Protein AF-A0A7V4L8A9-F1 (afdb_monomer_lite)

Structure (mmCIF, N/CA/C/O backbone):
data_AF-A0A7V4L8A9-F1
#
_entry.id   AF-A0A7V4L8A9-F1
#
loop_
_atom_site.group_PDB
_atom_site.id
_atom_site.type_symbol
_atom_site.label_atom_id
_atom_site.label_alt_id
_atom_site.label_comp_id
_atom_site.label_asym_id
_atom_site.label_entity_id
_atom_site.label_seq_id
_atom_site.pdbx_PDB_ins_code
_atom_site.Cartn_x
_atom_site.Cartn_y
_atom_site.Cartn_z
_atom_site.occupancy
_atom_site.B_iso_or_equiv
_atom_site.auth_seq_id
_atom_site.auth_comp_id
_atom_site.auth_asym_id
_atom_site.auth_atom_id
_atom_site.pdbx_PDB_model_num
ATOM 1 N N . MET A 1 1 ? -12.407 -6.075 21.798 1.00 38.84 1 MET A N 1
ATOM 2 C CA . MET A 1 1 ? -12.680 -5.971 23.251 1.00 38.84 1 MET A CA 1
ATOM 3 C C . MET A 1 1 ? -11.381 -6.272 23.992 1.00 38.84 1 MET A C 1
ATOM 5 O O . MET A 1 1 ? -10.624 -7.093 23.492 1.00 38.84 1 MET A O 1
ATOM 9 N N . LYS A 1 2 ? -11.068 -5.594 25.107 1.00 33.53 2 LYS A N 1
ATOM 10 C CA . LYS A 1 2 ? -9.883 -5.922 25.923 1.00 33.53 2 LYS A CA 1
ATOM 11 C C . LYS A 1 2 ? -10.222 -7.108 26.830 1.00 33.53 2 LYS A C 1
ATOM 13 O O . LYS A 1 2 ? -10.881 -6.923 27.846 1.00 33.53 2 LYS A O 1
ATOM 18 N N . GLY A 1 3 ? -9.792 -8.299 26.428 1.00 32.81 3 GLY A N 1
ATOM 19 C CA . GLY A 1 3 ? -9.663 -9.462 27.302 1.00 32.81 3 GLY A CA 1
ATOM 20 C C . GLY A 1 3 ? -8.224 -9.566 27.803 1.00 32.81 3 GLY A C 1
ATOM 21 O O . GLY A 1 3 ? -7.287 -9.247 27.072 1.00 32.81 3 GLY A O 1
ATOM 22 N N . ALA A 1 4 ? -8.069 -9.951 29.066 1.00 43.12 4 ALA A N 1
ATOM 23 C CA . ALA A 1 4 ? -6.800 -10.198 29.740 1.00 43.12 4 ALA A CA 1
ATOM 24 C C . ALA A 1 4 ? -5.846 -11.050 28.886 1.00 43.12 4 ALA A C 1
ATOM 26 O O . ALA A 1 4 ? -6.262 -12.097 28.403 1.00 43.12 4 ALA A O 1
ATOM 27 N N . THR A 1 5 ? -4.597 -10.590 28.701 1.00 47.38 5 THR A N 1
ATOM 28 C CA . THR A 1 5 ? -3.460 -11.361 28.132 1.00 47.38 5 THR A CA 1
ATOM 29 C C . THR A 1 5 ? -3.788 -12.235 26.911 1.0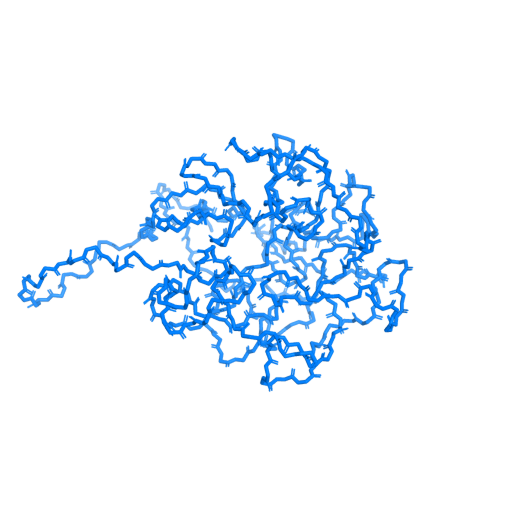0 47.38 5 THR A C 1
ATOM 31 O O . THR A 1 5 ? -3.164 -13.268 26.693 1.00 47.38 5 THR A O 1
ATOM 34 N N . GLY A 1 6 ? -4.773 -11.822 26.117 1.00 45.00 6 GLY A N 1
ATOM 35 C CA . GLY A 1 6 ? -5.388 -12.625 25.076 1.00 45.00 6 GLY A CA 1
ATOM 36 C C . GLY A 1 6 ? -5.442 -11.841 23.781 1.00 45.00 6 GLY A C 1
ATOM 37 O O . GLY A 1 6 ? -5.656 -10.626 23.763 1.00 45.00 6 GLY A O 1
ATOM 38 N N . LEU A 1 7 ? -5.209 -12.557 22.693 1.00 53.78 7 LEU A N 1
ATOM 39 C CA . LEU A 1 7 ? -5.327 -12.065 21.331 1.00 53.78 7 LEU A CA 1
ATOM 40 C C . LEU A 1 7 ? -6.720 -11.460 21.140 1.00 53.78 7 LEU A C 1
ATOM 42 O O . LEU A 1 7 ? -7.701 -11.947 21.705 1.00 53.78 7 LEU A O 1
ATOM 46 N N . GLY A 1 8 ? -6.800 -10.344 20.414 1.00 58.03 8 GLY A N 1
ATOM 47 C CA . GLY A 1 8 ? -8.071 -9.659 20.193 1.00 58.03 8 GLY A CA 1
ATOM 48 C C . GLY A 1 8 ? -9.121 -10.607 19.605 1.00 58.03 8 GLY A C 1
ATOM 49 O O . GLY A 1 8 ? -8.800 -11.504 18.837 1.00 58.03 8 GLY A O 1
ATOM 50 N N . THR A 1 9 ? -10.390 -10.410 19.953 1.00 68.19 9 THR A N 1
ATOM 51 C CA . THR A 1 9 ? -11.490 -11.174 19.353 1.00 68.19 9 THR A CA 1
ATOM 52 C C . THR A 1 9 ? -11.756 -10.682 17.932 1.00 68.19 9 THR A C 1
ATOM 54 O O . THR A 1 9 ? -11.858 -9.468 17.725 1.00 68.19 9 THR A O 1
ATOM 57 N N . CYS A 1 10 ? -11.953 -11.597 16.982 1.00 71.69 10 CYS A N 1
ATOM 58 C CA . CYS A 1 10 ? -12.486 -11.253 15.666 1.00 71.69 10 CYS A CA 1
ATOM 59 C C . CYS A 1 10 ? -13.855 -10.575 15.816 1.00 71.69 10 CYS A C 1
ATOM 61 O O . CYS A 1 10 ? -14.656 -10.928 16.684 1.00 71.69 10 CYS A O 1
ATOM 63 N N . ALA A 1 11 ? -14.118 -9.580 14.980 1.00 73.69 11 ALA A N 1
ATOM 64 C CA . ALA A 1 11 ? -15.395 -8.891 14.916 1.00 73.69 11 ALA A CA 1
ATOM 65 C C . ALA A 1 11 ? -15.706 -8.573 13.450 1.00 73.69 11 ALA A C 1
ATOM 67 O O . ALA A 1 11 ? -14.768 -8.442 12.660 1.00 73.69 11 ALA A O 1
ATOM 68 N N . PRO A 1 12 ? -16.989 -8.419 13.085 1.00 75.75 12 PRO A N 1
ATOM 69 C CA . PRO A 1 12 ? -17.347 -7.902 11.775 1.00 75.75 12 PRO A CA 1
ATOM 70 C C . PRO A 1 12 ? -16.662 -6.560 11.508 1.00 75.75 12 PRO A C 1
ATOM 72 O O . PRO A 1 12 ? -16.494 -5.749 12.428 1.00 75.75 12 PRO A O 1
ATOM 75 N N . ALA A 1 13 ? -16.311 -6.331 10.245 1.00 75.00 13 ALA A N 1
ATOM 76 C CA . ALA A 1 13 ? -15.824 -5.048 9.764 1.00 75.00 13 ALA A CA 1
ATOM 77 C C . ALA A 1 13 ? -16.757 -3.901 10.205 1.00 75.00 13 ALA A C 1
ATOM 79 O O . ALA A 1 13 ? -17.986 -4.065 10.169 1.00 75.00 13 ALA A O 1
ATOM 80 N N . PRO A 1 14 ? -16.219 -2.739 10.619 1.00 78.44 14 PRO A N 1
ATOM 81 C CA . PRO A 1 14 ? -17.038 -1.550 10.793 1.00 78.44 14 PRO A CA 1
ATOM 82 C C . PRO A 1 14 ? -17.721 -1.204 9.465 1.00 78.44 14 PRO A C 1
ATOM 84 O O . PRO A 1 14 ? -17.103 -1.270 8.408 1.00 78.44 14 PRO A O 1
ATOM 87 N N . LYS A 1 15 ? -18.999 -0.826 9.528 1.00 77.12 15 LYS A N 1
ATOM 88 C CA . LYS A 1 15 ? -19.755 -0.354 8.361 1.00 77.12 15 LYS A CA 1
ATOM 89 C C . LYS A 1 15 ? -19.730 1.167 8.307 1.00 77.12 15 LYS A C 1
ATOM 91 O O . LYS A 1 15 ? -19.884 1.811 9.347 1.00 77.12 15 LYS A O 1
ATOM 96 N N . GLY A 1 16 ? -19.646 1.724 7.107 1.00 74.12 16 GLY A N 1
ATOM 97 C CA . GLY A 1 16 ? -19.857 3.148 6.869 1.00 74.12 16 GLY A CA 1
ATOM 98 C C . GLY A 1 16 ? -19.782 3.494 5.387 1.00 74.12 16 GLY A C 1
ATOM 99 O O . GLY A 1 16 ? -19.820 2.611 4.534 1.00 74.12 16 GLY A O 1
ATOM 100 N N . ALA A 1 17 ? -19.734 4.788 5.072 1.00 72.44 17 ALA A N 1
ATOM 101 C CA . ALA A 1 17 ? -19.763 5.258 3.691 1.00 72.44 17 ALA A CA 1
ATOM 102 C C . ALA A 1 17 ? -18.406 5.033 3.003 1.00 72.44 17 ALA A C 1
ATOM 104 O O . ALA A 1 17 ? -17.516 5.888 3.054 1.00 72.44 17 ALA A O 1
ATOM 105 N N . THR A 1 18 ? -18.278 3.888 2.337 1.00 69.81 18 THR A N 1
ATOM 106 C CA . THR A 1 18 ? -17.121 3.483 1.532 1.00 69.81 18 THR A CA 1
ATOM 107 C C . THR A 1 18 ? -17.562 3.319 0.073 1.00 69.81 18 THR A C 1
ATOM 109 O O . THR A 1 18 ? -18.724 3.041 -0.215 1.00 69.81 18 THR A O 1
ATOM 112 N N . TYR A 1 19 ? -16.673 3.579 -0.890 1.00 70.00 19 TYR A N 1
ATOM 113 C CA . TYR A 1 19 ? -16.955 3.342 -2.320 1.00 70.00 19 TYR A CA 1
ATOM 114 C C . TYR A 1 19 ? -16.509 1.938 -2.782 1.00 70.00 19 TYR A C 1
ATOM 116 O O . TYR A 1 19 ? -16.250 1.733 -3.968 1.00 70.00 19 TYR A O 1
ATOM 124 N N . CYS A 1 20 ? -16.384 0.980 -1.862 1.00 75.06 20 CYS A N 1
ATOM 125 C CA . CYS A 1 20 ? -15.999 -0.412 -2.116 1.00 75.06 20 CYS A CA 1
ATOM 126 C C . CYS A 1 20 ? -17.035 -1.369 -1.510 1.00 75.06 20 CYS A C 1
ATOM 128 O O . CYS A 1 20 ? -17.809 -0.971 -0.647 1.00 75.06 20 CYS A O 1
ATOM 130 N N . SER A 1 21 ? -17.066 -2.628 -1.952 1.00 71.56 21 SER A N 1
ATOM 131 C CA . SER A 1 21 ? -17.997 -3.643 -1.432 1.00 71.56 21 SER A CA 1
ATOM 132 C C . SER A 1 21 ? -17.481 -4.311 -0.148 1.00 71.56 21 SER A C 1
ATOM 134 O O . SER A 1 21 ? -17.517 -5.532 -0.029 1.00 71.56 21 SER A O 1
ATOM 136 N N . ASP A 1 22 ? -16.956 -3.507 0.778 1.00 68.81 22 ASP A N 1
ATOM 137 C CA . ASP A 1 22 ? -16.458 -3.909 2.104 1.00 68.81 22 ASP A CA 1
ATOM 138 C C . ASP A 1 22 ? -15.294 -4.930 2.132 1.00 68.81 22 ASP A C 1
ATOM 140 O O . ASP A 1 22 ? -14.961 -5.453 3.197 1.00 68.81 22 ASP A O 1
ATOM 144 N N . GLY A 1 23 ? -14.631 -5.205 1.002 1.00 83.44 23 GLY A N 1
ATOM 145 C CA . GLY A 1 23 ? -13.427 -6.041 0.958 1.00 83.44 23 GLY A CA 1
ATOM 146 C C . GLY A 1 23 ? -12.213 -5.322 1.543 1.00 83.44 23 GLY A C 1
ATOM 147 O O . GLY A 1 23 ? -11.455 -4.680 0.815 1.00 83.44 23 GLY A O 1
ATOM 148 N N . LEU A 1 24 ? -12.045 -5.422 2.859 1.00 88.00 24 LEU A N 1
ATOM 149 C CA . LEU A 1 24 ? -10.889 -4.908 3.597 1.00 88.00 24 LEU A CA 1
ATOM 150 C C . LEU A 1 24 ? -9.636 -5.744 3.328 1.00 88.00 24 LEU A C 1
ATOM 152 O O . LEU A 1 24 ? -9.741 -6.923 2.987 1.00 88.00 24 LEU A O 1
ATOM 156 N N . ASP A 1 25 ? -8.465 -5.173 3.597 1.00 88.25 25 ASP A N 1
ATOM 157 C CA . ASP A 1 25 ? -7.178 -5.872 3.553 1.00 88.25 25 ASP A CA 1
ATOM 158 C C . ASP A 1 25 ? -7.222 -7.257 4.224 1.00 88.25 25 ASP A C 1
ATOM 160 O O . ASP A 1 25 ? -7.634 -7.403 5.378 1.00 88.25 25 ASP A O 1
ATOM 164 N N . GLY A 1 26 ? -6.788 -8.282 3.488 1.00 86.88 26 GLY A N 1
ATOM 165 C CA . GLY A 1 26 ? -6.780 -9.683 3.917 1.00 86.88 26 GLY A CA 1
ATOM 166 C C . GLY A 1 26 ? -8.099 -10.440 3.716 1.00 86.88 26 GLY A C 1
ATOM 167 O O . GLY A 1 26 ? -8.137 -11.649 3.936 1.00 86.88 26 GLY A O 1
ATOM 168 N N . THR A 1 27 ? -9.174 -9.780 3.272 1.00 89.25 27 THR A N 1
ATOM 169 C CA . THR A 1 27 ? -10.437 -10.456 2.925 1.00 89.25 27 THR A CA 1
ATOM 170 C C . THR A 1 27 ? -10.244 -11.306 1.673 1.00 89.25 27 THR A C 1
ATOM 172 O O . THR A 1 27 ? -9.719 -10.808 0.682 1.00 89.25 27 THR A O 1
ATOM 175 N N . VAL A 1 28 ? -10.683 -12.568 1.691 1.00 90.75 28 VAL A N 1
ATOM 176 C CA . VAL A 1 28 ? -10.678 -13.428 0.494 1.00 90.75 28 VAL A CA 1
ATOM 177 C C . VAL A 1 28 ? -11.517 -12.787 -0.607 1.00 90.75 28 VAL A C 1
ATOM 179 O O . VAL A 1 28 ? -12.602 -12.265 -0.346 1.00 90.75 28 VAL A O 1
ATOM 182 N N . CYS A 1 29 ? -11.013 -12.821 -1.833 1.00 88.75 29 CYS A N 1
ATOM 183 C CA . CYS A 1 29 ? -11.643 -12.171 -2.970 1.00 88.75 29 CYS A CA 1
ATOM 184 C C . CYS A 1 29 ? -11.538 -13.036 -4.223 1.00 88.75 29 CYS A C 1
ATOM 186 O O . CYS A 1 29 ? -10.584 -13.789 -4.407 1.00 88.75 29 CYS A O 1
ATOM 188 N N . GLU A 1 30 ? -12.512 -12.863 -5.110 1.00 85.62 30 GLU A N 1
ATOM 189 C CA . GLU A 1 30 ? -12.521 -13.482 -6.441 1.00 85.62 30 GLU A CA 1
ATOM 190 C C . GLU A 1 30 ? -12.255 -12.450 -7.543 1.00 85.62 30 GLU A C 1
ATOM 192 O O . GLU A 1 30 ? -11.760 -12.791 -8.618 1.00 85.62 30 GLU A O 1
ATOM 197 N N . ALA A 1 31 ? -12.552 -11.176 -7.259 1.00 80.19 31 ALA A N 1
ATOM 198 C CA . ALA A 1 31 ? -12.423 -10.076 -8.198 1.00 80.19 31 ALA A CA 1
ATOM 199 C C . ALA A 1 31 ? -11.793 -8.844 -7.544 1.00 80.19 31 ALA A C 1
ATOM 201 O O . ALA A 1 31 ? -11.941 -8.598 -6.349 1.00 80.19 31 ALA A O 1
ATOM 202 N N . CYS A 1 32 ? -11.103 -8.023 -8.324 1.00 79.50 32 CYS A N 1
ATOM 203 C CA . CYS A 1 32 ? -10.440 -6.835 -7.797 1.00 79.50 32 CYS A CA 1
ATOM 204 C C . CYS A 1 32 ? -11.403 -5.744 -7.346 1.00 79.50 32 CYS A C 1
ATOM 206 O O . CYS A 1 32 ? -11.161 -5.074 -6.340 1.00 79.50 32 CYS A O 1
ATOM 208 N N . ASN A 1 33 ? -12.520 -5.566 -8.053 1.00 77.00 33 ASN A N 1
ATOM 209 C CA . ASN A 1 33 ? -13.511 -4.557 -7.693 1.00 77.00 33 ASN A CA 1
ATOM 210 C C . ASN A 1 33 ? -14.139 -4.790 -6.310 1.00 77.00 33 ASN A C 1
ATOM 212 O O . ASN A 1 33 ? -14.710 -3.838 -5.769 1.00 77.00 33 ASN A O 1
ATOM 216 N N . SER A 1 34 ? -14.015 -6.000 -5.741 1.00 80.88 34 SER A N 1
ATOM 217 C CA . SER A 1 34 ? -14.543 -6.293 -4.414 1.00 80.88 34 SER A CA 1
ATOM 218 C C . SER A 1 34 ? -13.700 -5.705 -3.283 1.00 80.88 34 SER A C 1
ATOM 220 O O . SER A 1 34 ? -14.201 -5.512 -2.176 1.00 80.88 34 SER A O 1
ATOM 222 N N . CYS A 1 35 ? -12.432 -5.400 -3.561 1.00 88.56 35 CYS A N 1
ATOM 223 C CA . CYS A 1 35 ? -11.469 -4.909 -2.586 1.00 88.56 35 CYS A CA 1
ATOM 224 C C . CYS A 1 35 ? -11.450 -3.384 -2.525 1.00 88.56 35 CYS A C 1
ATOM 226 O O . CYS A 1 35 ? -11.507 -2.709 -3.553 1.00 88.56 35 CYS A O 1
ATOM 228 N N . CYS A 1 36 ? -11.308 -2.814 -1.331 1.00 90.12 36 CYS A N 1
ATOM 229 C CA . CYS A 1 36 ? -11.184 -1.367 -1.164 1.00 90.12 36 CYS A CA 1
ATOM 230 C C . CYS A 1 36 ? -9.905 -0.828 -1.813 1.00 90.12 36 CYS A C 1
ATOM 232 O O . CYS A 1 36 ? -9.970 0.169 -2.534 1.00 90.12 36 CYS A O 1
ATOM 234 N N . SER A 1 37 ? -8.804 -1.577 -1.707 1.00 90.06 37 SER A N 1
ATOM 235 C CA . SER A 1 37 ? -7.561 -1.362 -2.457 1.00 90.06 37 SER A CA 1
ATOM 236 C C . SER A 1 37 ? -7.679 -1.602 -3.961 1.00 90.06 37 SER A C 1
ATOM 238 O O . SER A 1 37 ? -6.770 -1.249 -4.701 1.00 90.06 37 SER A O 1
ATOM 240 N N . ARG A 1 38 ? -8.782 -2.191 -4.441 1.00 88.94 38 ARG A N 1
ATOM 241 C CA . ARG A 1 38 ? -8.969 -2.593 -5.845 1.00 88.94 38 ARG A CA 1
ATOM 242 C C . ARG A 1 38 ? -7.957 -3.616 -6.345 1.00 88.94 38 ARG A C 1
ATOM 244 O O . ARG A 1 38 ? -7.776 -3.746 -7.547 1.00 88.94 38 ARG A O 1
ATOM 251 N N . LEU A 1 39 ? -7.308 -4.341 -5.441 1.00 88.12 39 LEU A N 1
ATOM 252 C CA . LEU A 1 39 ? -6.323 -5.347 -5.793 1.00 88.12 39 LEU A CA 1
ATOM 253 C C . LEU A 1 39 ? -6.667 -6.665 -5.109 1.00 88.12 39 LEU A C 1
ATOM 255 O O . LEU A 1 39 ? -6.611 -6.774 -3.886 1.00 88.12 39 LEU A O 1
ATOM 259 N N . CYS A 1 40 ? -7.008 -7.658 -5.924 1.00 89.38 40 CYS A N 1
ATOM 260 C CA . CYS A 1 40 ? -7.265 -9.024 -5.498 1.00 89.38 40 CYS A CA 1
ATOM 261 C C . CYS A 1 40 ? -6.162 -9.930 -6.044 1.00 89.38 40 CYS A C 1
ATOM 263 O O . CYS A 1 40 ? -6.153 -10.255 -7.231 1.00 89.38 40 CYS A O 1
ATOM 265 N N . ALA A 1 41 ? -5.227 -10.336 -5.193 1.00 88.69 41 ALA A N 1
ATOM 266 C CA . ALA A 1 41 ? -4.057 -11.100 -5.621 1.00 88.69 41 ALA A CA 1
ATOM 267 C C . ALA A 1 41 ? -3.633 -12.127 -4.561 1.00 88.69 41 ALA A C 1
ATOM 269 O O . ALA A 1 41 ? -4.079 -12.027 -3.410 1.00 88.69 41 ALA A O 1
ATOM 270 N N . PRO A 1 42 ? -2.822 -13.139 -4.927 1.00 89.00 42 PRO A N 1
ATOM 271 C CA . PRO A 1 42 ? -2.445 -14.212 -4.014 1.00 89.00 42 PRO A CA 1
ATOM 272 C C . PRO A 1 42 ? -1.770 -13.722 -2.730 1.00 89.00 42 PRO A C 1
ATOM 274 O O . PRO A 1 42 ? -0.896 -12.855 -2.753 1.00 89.00 42 PRO A O 1
ATOM 277 N N . TYR A 1 43 ? -2.153 -14.319 -1.606 1.00 86.56 43 TYR A N 1
ATOM 278 C CA . TYR A 1 43 ? -1.513 -14.127 -0.315 1.00 86.56 43 TYR A CA 1
ATOM 279 C C . TYR A 1 43 ? -0.374 -15.127 -0.125 1.00 86.56 43 TYR A C 1
ATOM 281 O O . TYR A 1 43 ? -0.606 -16.340 -0.049 1.00 86.56 43 TYR A O 1
ATOM 289 N N . ALA A 1 44 ? 0.849 -14.609 0.005 1.00 81.25 44 ALA A N 1
ATOM 290 C CA . ALA A 1 44 ? 2.052 -15.399 0.248 1.00 81.25 44 ALA A CA 1
ATOM 291 C C . ALA A 1 44 ? 2.143 -16.634 -0.680 1.00 81.25 44 ALA A C 1
ATOM 293 O O . ALA A 1 44 ? 1.677 -16.611 -1.820 1.00 81.25 44 ALA A O 1
ATOM 294 N N . ALA A 1 45 ? 2.709 -17.741 -0.201 1.00 79.50 45 ALA A N 1
ATOM 295 C CA . ALA A 1 45 ? 2.784 -19.003 -0.941 1.00 79.50 45 ALA A CA 1
ATOM 296 C C . ALA A 1 45 ? 1.466 -19.815 -0.952 1.00 79.50 45 ALA A C 1
ATOM 298 O O . ALA A 1 45 ? 1.455 -20.945 -1.430 1.00 79.50 45 ALA A O 1
ATOM 299 N N . THR A 1 46 ? 0.361 -19.288 -0.404 1.00 84.00 46 THR A N 1
ATOM 300 C CA . THR A 1 46 ? -0.894 -20.059 -0.257 1.00 84.00 46 THR A CA 1
ATOM 301 C C . THR A 1 46 ? -1.698 -20.175 -1.551 1.00 84.00 46 THR A C 1
ATOM 303 O O . THR A 1 46 ? -2.550 -21.050 -1.667 1.00 84.00 46 THR A O 1
ATOM 306 N N . GLY A 1 47 ? -1.492 -19.253 -2.495 1.00 81.69 47 GLY A N 1
ATOM 307 C CA . GLY A 1 47 ? -2.289 -19.139 -3.719 1.00 81.69 47 GLY A CA 1
ATOM 308 C C . GLY A 1 47 ? -3.697 -18.567 -3.517 1.00 81.69 47 GLY A C 1
ATOM 309 O O . GLY A 1 47 ? -4.318 -18.149 -4.492 1.00 81.69 47 GLY A O 1
ATOM 310 N N . VAL A 1 48 ? -4.195 -18.481 -2.277 1.00 89.00 48 VAL A N 1
ATOM 311 C CA . VAL A 1 48 ? -5.499 -17.881 -1.967 1.00 89.00 48 VAL A CA 1
ATOM 312 C C . VAL A 1 48 ? -5.441 -16.390 -2.258 1.00 89.00 48 VAL A C 1
ATOM 314 O O . VAL A 1 48 ? -4.563 -15.689 -1.755 1.00 89.00 48 VAL A O 1
ATOM 317 N N . ARG A 1 49 ? -6.379 -15.890 -3.060 1.00 89.75 49 ARG A N 1
ATOM 318 C CA . ARG A 1 49 ? -6.454 -14.465 -3.377 1.00 89.75 49 ARG A CA 1
ATOM 319 C C . ARG A 1 49 ? -7.146 -13.713 -2.251 1.00 89.75 49 ARG A C 1
ATOM 321 O O . ARG A 1 49 ? -8.205 -14.114 -1.767 1.00 89.75 49 ARG A O 1
ATOM 328 N N . VAL A 1 50 ? -6.532 -12.611 -1.846 1.00 90.75 50 VAL A N 1
ATOM 329 C CA . VAL A 1 50 ? -7.080 -11.696 -0.848 1.00 90.75 50 VAL A CA 1
ATOM 330 C C . VAL A 1 50 ? -6.982 -10.264 -1.344 1.00 90.75 50 VAL A C 1
ATOM 332 O O . VAL A 1 50 ? -6.176 -9.946 -2.225 1.00 90.75 50 VAL A O 1
ATOM 335 N N . CYS A 1 51 ? -7.791 -9.396 -0.751 1.00 91.19 51 CYS A N 1
ATOM 336 C CA . CYS A 1 51 ? -7.651 -7.964 -0.893 1.00 91.19 51 CYS A CA 1
ATOM 337 C C . CYS A 1 51 ? -6.283 -7.555 -0.361 1.00 91.19 51 CYS A C 1
ATOM 339 O O . CYS A 1 51 ? -6.031 -7.604 0.844 1.00 91.19 51 CYS A O 1
ATOM 341 N N . GLN A 1 52 ? -5.378 -7.227 -1.277 1.00 89.62 52 GLN A N 1
ATOM 342 C CA . GLN A 1 52 ? -4.020 -6.856 -0.919 1.00 89.62 52 GLN A CA 1
ATOM 343 C C . GLN A 1 52 ? -4.031 -5.468 -0.288 1.00 89.62 52 GLN A C 1
ATOM 345 O O . GLN A 1 52 ? -4.694 -4.573 -0.824 1.00 89.62 52 GLN A O 1
ATOM 350 N N . PRO A 1 53 ? -3.281 -5.260 0.804 1.00 90.19 53 PRO A N 1
ATOM 351 C CA . PRO A 1 53 ? -3.141 -3.941 1.380 1.00 90.19 53 PRO A CA 1
ATOM 352 C C . PRO A 1 53 ? -2.433 -3.002 0.410 1.00 90.19 53 PRO A C 1
ATOM 354 O O . PRO A 1 53 ? -1.464 -3.358 -0.266 1.00 90.19 53 PRO A O 1
ATOM 357 N N . ALA A 1 54 ? -2.907 -1.766 0.368 1.00 92.38 54 ALA A N 1
ATOM 358 C CA . ALA A 1 54 ? -2.259 -0.711 -0.382 1.00 92.38 54 ALA A CA 1
ATOM 359 C C . ALA A 1 54 ? -1.009 -0.226 0.393 1.00 92.38 54 ALA A C 1
ATOM 361 O O . ALA A 1 54 ? -1.093 0.081 1.577 1.00 92.38 54 ALA A O 1
ATOM 362 N N . SER A 1 55 ? 0.157 -0.121 -0.265 1.00 92.19 55 SER A N 1
ATOM 363 C CA . SER A 1 55 ? 1.359 0.514 0.319 1.00 92.19 55 SER A CA 1
ATOM 364 C C . SER A 1 55 ? 1.081 1.911 0.898 1.00 92.19 55 SER A C 1
ATOM 366 O O . SER A 1 55 ? 0.329 2.691 0.305 1.00 92.19 55 SER A O 1
ATOM 368 N N . GLY A 1 56 ? 1.737 2.241 2.011 1.00 93.50 56 GLY A N 1
ATOM 369 C CA . GLY A 1 56 ? 1.659 3.555 2.647 1.00 93.50 56 GLY A CA 1
ATOM 370 C C . GLY A 1 56 ? 0.412 3.787 3.499 1.00 93.50 56 GLY A C 1
ATOM 371 O O . GLY A 1 56 ? 0.163 3.072 4.473 1.00 93.50 56 GLY A O 1
ATOM 372 N N . CYS A 1 57 ? -0.313 4.860 3.186 1.00 94.38 57 CYS A N 1
ATOM 373 C CA . CYS A 1 57 ? -1.548 5.249 3.854 1.00 94.38 57 CYS A CA 1
ATOM 374 C C . CYS A 1 57 ? -2.689 4.273 3.555 1.00 94.38 57 CYS A C 1
ATOM 376 O O . CYS A 1 57 ? -2.746 3.656 2.492 1.00 94.38 57 CYS A O 1
ATOM 378 N N . ARG A 1 58 ? -3.635 4.180 4.492 1.00 93.06 58 ARG A N 1
ATOM 379 C CA . ARG A 1 58 ? -4.851 3.377 4.348 1.00 93.06 58 ARG A CA 1
ATOM 380 C C . ARG A 1 58 ? -5.838 4.083 3.427 1.00 93.06 58 ARG A C 1
ATOM 382 O O . ARG A 1 58 ? -6.135 5.270 3.616 1.00 93.06 58 ARG A O 1
ATOM 389 N N . VAL A 1 59 ? -6.313 3.371 2.412 1.00 93.19 59 VAL A N 1
ATOM 390 C CA . VAL A 1 59 ? -7.207 3.934 1.398 1.00 93.19 59 VAL A CA 1
ATOM 391 C C . VAL A 1 59 ? -8.641 3.979 1.918 1.00 93.19 59 VAL A C 1
ATOM 393 O O . VAL A 1 59 ? -8.955 3.447 2.983 1.00 93.19 59 VAL A O 1
ATOM 396 N N . ASN A 1 60 ? -9.541 4.643 1.193 1.00 90.44 60 ASN A N 1
ATOM 397 C CA . ASN A 1 60 ? -10.948 4.669 1.591 1.00 90.44 60 ASN A CA 1
ATOM 398 C C . ASN A 1 60 ? -11.511 3.253 1.740 1.00 90.44 60 ASN A C 1
ATOM 400 O O . ASN A 1 60 ? -11.397 2.436 0.832 1.00 90.44 60 ASN A O 1
ATOM 404 N N . GLY A 1 61 ? -12.195 3.019 2.854 1.00 89.62 61 GLY A N 1
ATOM 405 C CA . GLY A 1 61 ? -12.755 1.731 3.231 1.00 89.62 61 GLY A CA 1
ATOM 406 C C . GLY A 1 61 ? -11.880 0.924 4.175 1.00 89.62 61 GLY A C 1
ATOM 407 O O . GLY A 1 61 ? -12.438 0.171 4.962 1.00 89.62 61 GLY A O 1
ATOM 408 N N . ASP A 1 62 ? -10.566 1.137 4.190 1.00 91.12 62 ASP A N 1
ATOM 409 C CA . ASP A 1 62 ? -9.658 0.380 5.050 1.00 91.12 62 ASP A CA 1
ATOM 410 C C . ASP A 1 62 ? -9.845 0.695 6.536 1.00 91.12 62 ASP A C 1
ATOM 412 O O . ASP A 1 62 ? -10.343 1.753 6.931 1.00 91.12 62 ASP A O 1
ATOM 416 N N . LEU A 1 63 ? -9.373 -0.225 7.379 1.00 90.06 63 LEU A N 1
ATOM 417 C CA . LEU A 1 63 ? -9.393 -0.062 8.827 1.00 90.06 63 LEU A CA 1
ATOM 418 C C . LEU A 1 63 ? -8.410 1.015 9.293 1.00 90.06 63 LEU A C 1
ATOM 420 O O . LEU A 1 63 ? -7.261 1.082 8.854 1.00 90.06 63 LEU A O 1
ATOM 424 N N . CYS A 1 64 ? -8.839 1.802 10.275 1.00 90.62 64 CYS A N 1
ATOM 425 C CA . CYS A 1 64 ? -8.033 2.864 10.870 1.00 90.62 64 CYS A CA 1
ATOM 426 C C . CYS A 1 64 ? -8.280 2.994 12.378 1.00 90.62 64 CYS A C 1
ATOM 428 O O . CYS A 1 64 ? -9.298 2.548 12.914 1.00 90.62 64 CYS A O 1
ATOM 430 N N . ARG A 1 65 ? -7.344 3.636 13.079 1.00 89.81 65 ARG A N 1
ATOM 431 C CA . ARG A 1 65 ? -7.457 4.031 14.495 1.00 89.81 65 ARG A CA 1
ATOM 432 C C . ARG A 1 65 ? -7.532 5.539 14.680 1.00 89.81 65 ARG A C 1
ATOM 434 O O . ARG A 1 65 ? -7.972 6.009 15.724 1.00 89.81 65 ARG A O 1
ATOM 441 N N . LYS A 1 66 ? -7.007 6.291 13.721 1.00 90.75 66 LYS A N 1
ATOM 442 C CA . LYS A 1 66 ? -6.913 7.749 13.756 1.00 90.75 66 LYS A CA 1
ATOM 443 C C . LYS A 1 66 ? -6.836 8.293 12.338 1.00 90.75 66 LYS A C 1
ATOM 445 O O . LYS A 1 66 ? -6.436 7.591 11.416 1.00 90.75 66 LYS A O 1
ATOM 450 N N . ASN A 1 67 ? -7.154 9.573 12.172 1.00 91.81 67 ASN A N 1
ATOM 451 C CA . ASN A 1 67 ? -7.134 10.225 10.857 1.00 91.81 67 ASN A CA 1
ATOM 452 C C . ASN A 1 67 ? -5.764 10.141 10.171 1.00 91.81 67 ASN A C 1
ATOM 454 O O . ASN A 1 67 ? -5.711 10.086 8.949 1.00 91.81 67 ASN A O 1
ATOM 458 N N . SER A 1 68 ? -4.670 10.102 10.942 1.00 90.75 68 SER A N 1
ATOM 459 C CA . SER A 1 68 ? -3.320 10.012 10.379 1.00 90.75 68 SER A CA 1
ATOM 460 C C . SER A 1 68 ? -2.990 8.654 9.749 1.00 90.75 68 SER A C 1
ATOM 462 O O . SER A 1 68 ? -1.940 8.532 9.133 1.00 90.75 68 SER A O 1
ATOM 464 N N . ASP A 1 69 ? -3.837 7.635 9.926 1.00 91.44 69 ASP A N 1
ATOM 465 C CA . ASP A 1 69 ? -3.682 6.349 9.240 1.00 91.44 69 ASP A CA 1
ATOM 466 C C . ASP A 1 69 ? -4.161 6.418 7.782 1.00 91.44 69 ASP A C 1
ATOM 468 O O . ASP A 1 69 ? -3.666 5.682 6.931 1.00 91.44 69 ASP A O 1
ATOM 472 N N . CYS A 1 70 ? -5.133 7.289 7.501 1.00 93.50 70 CYS A N 1
ATOM 473 C CA . CYS A 1 70 ? -5.822 7.349 6.222 1.00 93.50 70 CYS A CA 1
ATOM 474 C C . CYS A 1 70 ? -5.126 8.285 5.227 1.00 93.50 70 CYS A C 1
ATOM 476 O O . CYS A 1 70 ? -4.536 9.303 5.600 1.00 93.50 70 CYS A O 1
ATOM 478 N N . CYS A 1 71 ? -5.259 7.988 3.936 1.00 94.69 71 CYS A N 1
ATOM 479 C CA . CYS A 1 71 ? -4.764 8.856 2.872 1.00 94.69 71 CYS A CA 1
ATOM 480 C C . CYS A 1 71 ? -5.428 10.239 2.929 1.00 94.69 71 CYS A C 1
ATOM 482 O O . CYS A 1 71 ? -6.651 10.346 2.991 1.00 94.69 71 CYS A O 1
ATOM 484 N N . GLY A 1 72 ? -4.624 11.307 2.891 1.00 93.19 72 GLY A N 1
ATOM 485 C CA . GLY A 1 72 ? -5.091 12.687 3.083 1.00 93.19 72 GLY A CA 1
ATOM 486 C C . GLY A 1 72 ? -5.068 13.177 4.529 1.00 93.19 72 GLY A C 1
ATOM 487 O O . GLY A 1 72 ? -5.744 14.154 4.850 1.00 93.19 72 GLY A O 1
ATOM 488 N N . ALA A 1 73 ? -4.306 12.524 5.408 1.00 92.31 73 ALA A N 1
ATOM 489 C CA . ALA A 1 73 ? -3.996 13.041 6.735 1.00 92.31 73 ALA A CA 1
ATOM 490 C C . ALA A 1 73 ? -3.425 14.472 6.678 1.00 92.31 73 ALA A C 1
ATOM 492 O O . ALA A 1 73 ? -2.693 14.826 5.752 1.00 92.31 73 ALA A O 1
ATOM 493 N N . ALA A 1 74 ? -3.764 15.296 7.670 1.00 91.81 74 ALA A N 1
ATOM 494 C CA . ALA A 1 74 ? -3.232 16.654 7.797 1.00 91.81 74 ALA A CA 1
ATOM 495 C C . ALA A 1 74 ? -1.733 16.654 8.149 1.00 91.81 74 ALA A C 1
ATOM 497 O O . ALA A 1 74 ? -1.258 15.746 8.832 1.00 91.81 74 ALA A O 1
ATOM 498 N N . GLY A 1 75 ? -1.015 17.705 7.745 1.00 88.38 75 GLY A N 1
ATOM 499 C CA . GLY A 1 75 ? 0.404 17.891 8.060 1.00 88.38 75 GLY A CA 1
ATOM 500 C C . GLY A 1 75 ? 1.344 17.115 7.136 1.00 88.38 75 GLY A C 1
ATOM 501 O O . GLY A 1 75 ? 2.513 16.930 7.467 1.00 88.38 75 GLY A O 1
ATOM 502 N N . THR A 1 76 ? 0.840 16.649 5.993 1.00 89.50 76 THR A N 1
ATOM 503 C CA . THR A 1 76 ? 1.634 15.943 4.979 1.00 89.50 76 THR A CA 1
ATOM 504 C C . THR A 1 76 ? 2.157 16.896 3.908 1.00 89.50 76 THR A C 1
ATOM 506 O O . THR A 1 76 ? 3.158 16.584 3.262 1.00 89.50 76 THR A O 1
ATOM 509 N N . GLY A 1 77 ? 1.505 18.047 3.702 1.00 91.25 77 GLY A N 1
ATOM 510 C CA . GLY A 1 77 ? 1.790 18.948 2.583 1.00 91.25 77 GLY A CA 1
ATOM 511 C C . GLY A 1 77 ? 1.497 18.321 1.215 1.00 91.25 77 GLY A C 1
ATOM 512 O O . GLY A 1 77 ? 2.021 18.780 0.199 1.00 91.25 77 GLY A O 1
ATOM 513 N N . LEU A 1 78 ? 0.720 17.233 1.181 1.00 93.44 78 LEU A N 1
ATOM 514 C CA . LEU A 1 78 ? 0.335 16.530 -0.039 1.00 93.44 78 LEU A CA 1
ATOM 515 C C . LEU A 1 78 ? -1.046 16.996 -0.524 1.00 93.44 78 LEU A C 1
ATOM 517 O O . LEU A 1 78 ? -1.873 17.437 0.284 1.00 93.44 78 LEU A O 1
ATOM 521 N N . PRO A 1 79 ? -1.338 16.880 -1.833 1.00 93.06 79 PRO A N 1
ATOM 522 C CA . PRO A 1 79 ? -2.637 17.251 -2.381 1.00 93.06 79 PRO A CA 1
ATOM 523 C C . PRO A 1 79 ? -3.806 16.618 -1.618 1.00 93.06 79 PRO A C 1
ATOM 525 O O . PRO A 1 79 ? -3.905 15.397 -1.486 1.00 93.06 79 PRO A O 1
ATOM 528 N N . GLY A 1 80 ? -4.724 17.459 -1.139 1.00 91.62 80 GLY A N 1
ATOM 529 C CA . GLY A 1 80 ? -5.920 17.008 -0.430 1.00 91.62 80 GLY A CA 1
ATOM 530 C C . GLY A 1 80 ? -5.739 16.698 1.054 1.00 91.62 80 GLY A C 1
ATOM 531 O O . GLY A 1 80 ? -6.665 16.135 1.640 1.00 91.62 80 GLY A O 1
ATOM 532 N N . GLU A 1 81 ? -4.615 17.060 1.676 1.00 92.38 81 GLU A N 1
ATOM 533 C CA . GLU A 1 81 ? -4.430 16.884 3.120 1.00 92.38 81 GLU A CA 1
ATOM 534 C C . GLU A 1 81 ? -5.562 17.502 3.965 1.00 92.38 81 GLU A C 1
ATOM 536 O O . GLU A 1 81 ? -6.218 18.469 3.574 1.00 92.38 81 GLU A O 1
ATOM 541 N N . GLY A 1 82 ? -5.820 16.913 5.132 1.00 91.06 82 GLY A N 1
ATOM 542 C CA . GLY A 1 82 ? -6.865 17.342 6.063 1.00 91.06 82 GLY A CA 1
ATOM 543 C C . GLY A 1 82 ? -8.300 16.981 5.658 1.00 91.06 82 GLY A C 1
ATOM 544 O O . GLY A 1 82 ? -9.221 17.247 6.424 1.00 91.06 82 GLY A O 1
ATOM 545 N N . ASN A 1 83 ? -8.517 16.347 4.499 1.00 86.38 83 ASN A N 1
ATOM 546 C CA . ASN A 1 83 ? -9.861 16.008 4.005 1.00 86.38 83 ASN A CA 1
ATOM 547 C C . ASN A 1 83 ? -10.360 14.609 4.403 1.00 86.38 83 ASN A C 1
ATOM 549 O O . ASN A 1 83 ? -11.458 14.212 3.996 1.00 86.38 83 ASN A O 1
ATOM 553 N N . VAL A 1 84 ? -9.576 13.864 5.183 1.00 90.62 84 VAL A N 1
ATOM 554 C CA . VAL A 1 84 ? -9.898 12.494 5.595 1.00 90.62 84 VAL A CA 1
ATOM 555 C C . VAL A 1 84 ? -10.339 12.412 7.053 1.00 90.62 84 VAL A C 1
ATOM 557 O O . VAL A 1 84 ? -9.958 13.228 7.891 1.00 90.62 84 VAL A O 1
ATOM 560 N N . GLU A 1 85 ? -11.147 11.404 7.362 1.00 92.56 85 GLU A N 1
ATOM 561 C CA . GLU A 1 85 ? -11.517 11.063 8.732 1.00 92.56 85 GLU A CA 1
ATOM 562 C C . GLU A 1 85 ? -11.501 9.547 8.898 1.00 92.56 85 GLU A C 1
ATOM 564 O O . GLU A 1 85 ? -11.968 8.806 8.031 1.00 92.56 85 GLU A O 1
ATOM 569 N N . CYS A 1 86 ? -10.974 9.104 10.030 1.00 92.94 86 CYS A N 1
ATOM 570 C CA . CYS A 1 86 ? -11.173 7.758 10.516 1.00 92.94 86 CYS A CA 1
ATOM 571 C C . CYS A 1 86 ? -12.499 7.722 11.277 1.00 92.94 86 CYS A C 1
ATOM 573 O O . CYS A 1 86 ? -12.592 8.213 12.403 1.00 92.94 86 CYS A O 1
ATOM 575 N N . GLU A 1 87 ? -13.539 7.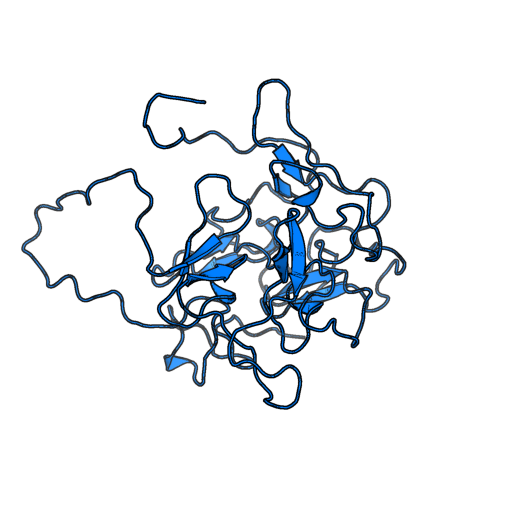182 10.650 1.00 93.00 87 GLU A N 1
ATOM 576 C CA . GLU A 1 87 ? -14.876 7.135 11.231 1.00 93.00 87 GLU A CA 1
ATOM 577 C C . GLU A 1 87 ? -14.972 5.962 12.213 1.00 93.00 87 GLU A C 1
ATOM 579 O O . GLU A 1 87 ? -15.120 4.801 11.824 1.00 93.00 87 GLU A O 1
ATOM 584 N N . ILE A 1 88 ? -14.856 6.268 13.506 1.00 90.56 88 ILE A N 1
ATOM 585 C CA . ILE A 1 88 ? -14.933 5.288 14.594 1.00 90.56 88 ILE A CA 1
ATOM 586 C C . ILE A 1 88 ? -16.324 5.355 15.220 1.00 90.56 88 ILE A C 1
ATOM 588 O O . ILE A 1 88 ? -16.707 6.361 15.818 1.00 90.56 88 ILE A O 1
ATOM 592 N N . GLN A 1 89 ? -17.079 4.261 15.117 1.00 87.75 89 GLN A N 1
ATOM 593 C CA . GLN A 1 89 ? -18.400 4.166 15.738 1.00 87.75 89 GLN A CA 1
ATOM 594 C C . GLN A 1 89 ? -18.309 4.245 17.278 1.00 87.75 89 GLN A C 1
ATOM 596 O O . GLN A 1 89 ? -17.333 3.756 17.862 1.00 87.75 89 GLN A O 1
ATOM 601 N N . PRO A 1 90 ? -19.336 4.784 17.968 1.00 87.69 90 PRO A N 1
ATOM 602 C CA . PRO A 1 90 ? -19.354 4.864 19.427 1.00 87.69 90 PRO A CA 1
ATOM 603 C C . PRO A 1 90 ? -19.041 3.521 20.106 1.00 87.69 90 PRO A C 1
ATOM 605 O O . PRO A 1 90 ? -19.606 2.479 19.770 1.00 87.69 90 PRO A O 1
ATOM 608 N N . GLY A 1 91 ? -18.116 3.540 21.069 1.00 85.00 91 GLY A N 1
ATOM 609 C CA . GLY A 1 91 ? -17.693 2.346 21.812 1.00 85.00 91 GLY A CA 1
ATOM 610 C C . GLY A 1 91 ? -16.767 1.389 21.047 1.00 85.00 91 GLY A C 1
ATOM 611 O O . GLY A 1 91 ? -16.461 0.307 21.555 1.00 85.00 91 GLY A O 1
ATOM 612 N N . LYS A 1 92 ? -16.307 1.750 19.841 1.00 85.38 92 LYS A N 1
ATOM 613 C CA . LYS A 1 92 ? -15.303 0.992 19.077 1.00 85.38 92 LYS A CA 1
ATOM 614 C C . LYS A 1 92 ? -13.922 1.644 19.181 1.00 85.38 92 LYS A C 1
ATOM 616 O O . LYS A 1 92 ? -13.793 2.815 19.512 1.00 85.38 92 LYS A O 1
ATOM 621 N N . ALA A 1 93 ? -12.885 0.848 18.923 1.00 84.56 93 ALA A N 1
ATOM 622 C CA . ALA A 1 93 ? -11.485 1.293 18.911 1.00 84.56 93 ALA A CA 1
ATOM 623 C C . ALA A 1 93 ? -10.880 1.343 17.498 1.00 84.56 93 ALA A C 1
ATOM 625 O O . ALA A 1 93 ? -9.781 1.856 17.321 1.00 84.56 93 ALA A O 1
ATOM 626 N N . ILE A 1 94 ? -11.580 0.763 16.522 1.00 87.69 94 ILE A N 1
ATOM 627 C CA . ILE A 1 94 ? -11.198 0.694 15.114 1.00 87.69 94 ILE A CA 1
ATOM 628 C C . ILE A 1 94 ? -12.378 1.235 14.315 1.00 87.69 94 ILE A C 1
ATOM 630 O O . ILE A 1 94 ? -13.528 0.883 14.601 1.00 87.69 94 ILE A O 1
ATOM 634 N N . GLY A 1 95 ? -12.074 2.099 13.360 1.00 90.19 95 GLY A N 1
ATOM 635 C CA . GLY A 1 95 ? -13.009 2.667 12.404 1.00 90.19 95 GLY A CA 1
ATOM 636 C C . GLY A 1 95 ? -12.632 2.298 10.979 1.00 90.19 95 GLY A C 1
ATOM 637 O O . GLY A 1 95 ? -11.816 1.401 10.754 1.00 90.19 95 GLY A O 1
ATOM 638 N N . ILE A 1 96 ? -13.216 3.029 10.037 1.00 91.06 96 ILE A N 1
ATOM 639 C CA . ILE A 1 96 ? -12.882 2.957 8.614 1.00 91.06 96 ILE A CA 1
ATOM 640 C C . ILE A 1 96 ? -12.434 4.322 8.094 1.00 91.06 96 ILE A C 1
ATOM 642 O O . ILE A 1 96 ? -12.935 5.363 8.529 1.00 91.06 96 ILE A O 1
ATOM 646 N N . CYS A 1 97 ? -11.507 4.330 7.143 1.00 92.50 97 CYS A N 1
ATOM 647 C CA . CYS A 1 97 ? -11.166 5.531 6.396 1.00 92.50 97 CYS A CA 1
ATOM 648 C C . CYS A 1 97 ? -12.355 5.902 5.514 1.00 92.50 97 CYS A C 1
ATOM 650 O O . CYS A 1 97 ? -12.624 5.254 4.501 1.00 92.50 97 CYS A O 1
ATOM 652 N N . ARG A 1 98 ? -13.116 6.919 5.916 1.00 89.06 98 ARG A N 1
ATOM 653 C CA . ARG A 1 98 ? -14.317 7.300 5.173 1.00 89.06 98 ARG A CA 1
ATOM 654 C C . ARG A 1 98 ? -13.955 7.965 3.850 1.00 89.06 98 ARG A C 1
ATOM 656 O O . ARG A 1 98 ? -12.905 8.592 3.712 1.00 89.06 98 ARG A O 1
ATOM 663 N N . ASN A 1 99 ? -14.912 7.966 2.933 1.00 84.12 99 ASN A N 1
ATOM 664 C CA . ASN A 1 99 ? -14.810 8.746 1.709 1.00 84.12 99 ASN A CA 1
ATOM 665 C C . ASN A 1 99 ? -14.586 10.252 1.992 1.00 84.12 99 ASN A C 1
ATOM 667 O O . ASN A 1 99 ? -15.320 10.849 2.790 1.00 84.12 99 ASN A O 1
ATOM 671 N N . PRO A 1 100 ? -13.629 10.908 1.310 1.00 81.44 100 PRO A N 1
ATOM 672 C CA . PRO A 1 100 ? -13.383 12.329 1.487 1.00 81.44 100 PRO A CA 1
ATOM 673 C C . PRO A 1 100 ? -14.566 13.145 0.957 1.00 81.44 100 PRO A C 1
ATOM 675 O O . PRO A 1 100 ? -15.186 12.823 -0.064 1.00 81.44 100 PRO A O 1
ATOM 678 N N . ARG A 1 101 ? -14.882 14.238 1.658 1.00 77.56 101 ARG A N 1
ATOM 679 C CA . ARG A 1 101 ? -16.075 15.057 1.379 1.00 77.56 101 ARG A CA 1
ATOM 680 C C . ARG A 1 101 ? -15.961 15.902 0.103 1.00 77.56 101 ARG A C 1
ATOM 682 O O . ARG A 1 101 ? -16.985 16.306 -0.434 1.00 77.56 101 ARG A O 1
ATOM 689 N N . SER A 1 102 ? -14.746 16.142 -0.397 1.00 85.06 102 SER A N 1
ATOM 690 C CA . SER A 1 102 ? -14.486 17.014 -1.553 1.00 85.06 102 SER A CA 1
ATOM 691 C C . SER A 1 102 ? -13.838 16.254 -2.718 1.00 85.06 102 SER A C 1
ATOM 693 O O . SER A 1 102 ? -14.524 15.877 -3.672 1.00 85.06 102 SER A O 1
ATOM 695 N N . CYS A 1 103 ? -12.540 15.966 -2.612 1.00 89.88 103 CYS A N 1
ATOM 696 C CA . CYS A 1 103 ? -11.711 15.313 -3.627 1.00 89.88 103 CYS A CA 1
ATOM 697 C C . CYS A 1 103 ? -10.938 14.129 -3.030 1.00 89.88 103 CYS A C 1
ATOM 699 O O .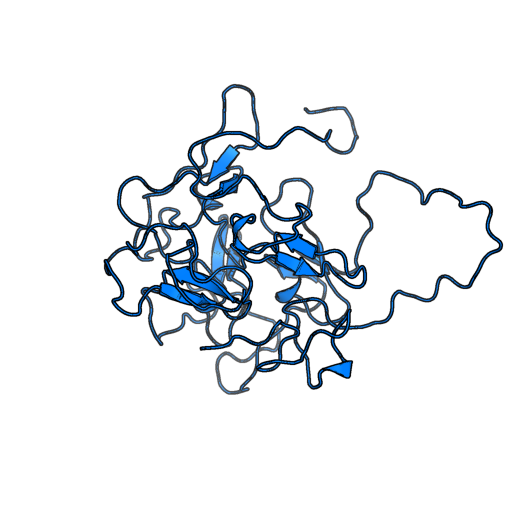 CYS A 1 103 ? -10.788 14.047 -1.811 1.00 89.88 103 CYS A O 1
ATOM 701 N N . ASN A 1 104 ? -10.455 13.215 -3.874 1.00 91.69 104 ASN A N 1
ATOM 702 C CA . ASN A 1 104 ? -9.600 12.111 -3.442 1.00 91.69 104 ASN A CA 1
ATOM 703 C C . ASN A 1 104 ? -8.164 12.620 -3.207 1.00 91.69 104 ASN A C 1
ATOM 705 O O . ASN A 1 104 ? -7.544 13.118 -4.151 1.00 91.69 104 ASN A O 1
ATOM 709 N N . PRO A 1 105 ? -7.636 12.542 -1.973 1.00 94.31 105 PRO A N 1
ATOM 710 C CA . PRO A 1 105 ? -6.293 13.015 -1.656 1.00 94.31 105 PRO A CA 1
ATOM 711 C C . PRO A 1 105 ? -5.208 12.119 -2.262 1.00 94.31 105 PRO A C 1
ATOM 713 O O . PRO A 1 105 ? -5.485 11.004 -2.709 1.00 94.31 105 PRO A O 1
ATOM 716 N N . GLN A 1 106 ? -3.965 12.605 -2.231 1.00 94.69 106 GLN A N 1
ATOM 717 C CA . GLN A 1 106 ? -2.773 11.854 -2.629 1.00 94.69 106 GLN A CA 1
ATOM 718 C C . GLN A 1 106 ? -2.751 10.450 -2.010 1.00 94.69 106 GLN A C 1
ATOM 720 O O . GLN A 1 106 ? -3.073 10.275 -0.833 1.00 94.69 106 GLN A O 1
ATOM 725 N N . GLY A 1 107 ? -2.379 9.452 -2.814 1.00 94.06 107 GLY A N 1
ATOM 726 C CA . GLY A 1 107 ? -2.256 8.052 -2.401 1.00 94.06 107 GLY A CA 1
ATOM 727 C C . GLY A 1 107 ? -3.582 7.301 -2.241 1.00 94.06 107 GLY A C 1
ATOM 728 O O . GLY A 1 107 ? -3.568 6.075 -2.143 1.00 94.06 107 GLY A O 1
ATOM 729 N N . ASN A 1 108 ? -4.723 7.997 -2.257 1.00 93.88 108 ASN A N 1
ATOM 730 C CA . ASN A 1 108 ? -6.035 7.367 -2.154 1.00 93.88 108 ASN A CA 1
ATOM 731 C C . ASN A 1 108 ? -6.492 6.774 -3.489 1.00 93.88 108 ASN A C 1
ATOM 733 O O . ASN A 1 108 ? -6.056 7.215 -4.554 1.00 93.88 108 ASN A O 1
ATOM 737 N N . VAL A 1 109 ? -7.419 5.819 -3.425 1.00 91.38 109 VAL A N 1
ATOM 738 C CA . VAL A 1 109 ? -7.935 5.118 -4.600 1.00 91.38 109 VAL A CA 1
ATOM 739 C C . VAL A 1 109 ? -8.692 6.075 -5.519 1.00 91.38 109 VAL A C 1
ATOM 741 O O . VAL A 1 109 ? -9.550 6.846 -5.080 1.00 91.38 109 VAL A O 1
ATOM 744 N N . CYS A 1 110 ? -8.408 5.989 -6.815 1.00 89.94 110 CYS A N 1
ATOM 745 C CA . CYS A 1 110 ? -9.019 6.813 -7.855 1.00 89.94 110 CYS A CA 1
ATOM 746 C C . CYS A 1 110 ? -9.657 5.970 -8.964 1.00 89.94 110 CYS A C 1
ATOM 748 O O . CYS A 1 110 ? -9.469 4.753 -9.026 1.00 89.94 110 CYS A O 1
ATOM 750 N N . HIS A 1 111 ? -10.461 6.622 -9.810 1.00 87.00 111 HIS A N 1
ATOM 751 C CA . HIS A 1 111 ? -11.122 5.989 -10.951 1.00 87.00 111 HIS A CA 1
ATOM 752 C C . HIS A 1 111 ? -10.161 5.785 -12.125 1.00 87.00 111 HIS A C 1
ATOM 754 O O . HIS A 1 111 ? -9.764 6.762 -12.759 1.00 87.00 111 HIS A O 1
ATOM 760 N N . ILE A 1 112 ? -9.864 4.535 -12.462 1.00 81.75 112 ILE A N 1
ATOM 761 C CA . ILE A 1 112 ? -9.144 4.175 -13.684 1.00 81.75 112 ILE A CA 1
ATOM 762 C C . ILE A 1 112 ? -9.897 3.058 -14.407 1.00 81.75 112 ILE A C 1
ATOM 764 O O . ILE A 1 112 ? -10.573 2.250 -13.763 1.00 81.75 112 ILE A O 1
ATOM 768 N N . LYS A 1 113 ? -9.775 3.016 -15.732 1.00 78.62 113 LYS A N 1
ATOM 769 C CA . LYS A 1 113 ? -10.238 1.904 -16.567 1.00 78.62 113 LYS A CA 1
ATOM 770 C C . LYS A 1 113 ? -9.060 1.031 -16.962 1.00 78.62 113 LYS A C 1
ATOM 772 O O . LYS A 1 113 ? -7.941 1.530 -16.964 1.00 78.62 113 LYS A O 1
ATOM 777 N N . ASP A 1 114 ? -9.346 -0.230 -17.275 1.00 69.94 114 ASP A N 1
ATOM 778 C CA . ASP A 1 114 ? -8.392 -1.153 -17.901 1.00 69.94 114 ASP A CA 1
ATOM 779 C C . ASP A 1 114 ? -7.031 -1.189 -17.175 1.00 69.94 114 ASP A C 1
ATOM 781 O O . ASP A 1 114 ? -5.987 -0.935 -17.758 1.00 69.94 114 ASP A O 1
ATOM 785 N N . TYR A 1 115 ? -7.058 -1.430 -15.859 1.00 71.06 115 TYR A N 1
ATOM 786 C CA . TYR A 1 115 ? -5.851 -1.526 -15.030 1.00 71.06 115 TYR A CA 1
ATOM 787 C C . TYR A 1 115 ? -5.490 -2.988 -14.738 1.00 71.06 115 TYR A C 1
ATOM 789 O O . TYR A 1 115 ? -6.130 -3.893 -15.263 1.00 71.06 115 TYR A O 1
ATOM 797 N N . ALA A 1 116 ? -4.475 -3.215 -13.889 1.00 64.25 116 ALA A N 1
ATOM 798 C CA . ALA A 1 116 ? -3.886 -4.522 -13.539 1.00 64.25 116 ALA A CA 1
ATOM 799 C C . ALA A 1 116 ? -4.891 -5.669 -13.301 1.00 64.25 116 ALA A C 1
ATOM 801 O O . ALA A 1 116 ? -4.561 -6.840 -13.460 1.00 64.25 116 ALA A O 1
ATOM 802 N N . CYS A 1 117 ? -6.126 -5.328 -12.947 1.00 65.38 117 CYS A N 1
ATOM 803 C CA . CYS A 1 117 ? -7.235 -6.246 -12.822 1.00 65.38 117 CYS A CA 1
ATOM 804 C C . CYS A 1 117 ? -8.076 -6.300 -14.101 1.00 65.38 117 CYS A C 1
ATOM 806 O O . CYS A 1 117 ? -8.941 -5.461 -14.346 1.00 65.38 117 CYS A O 1
ATOM 808 N N . THR A 1 118 ? -7.850 -7.341 -14.896 1.00 55.16 118 THR A N 1
ATOM 809 C CA . THR A 1 118 ? -8.542 -7.595 -16.170 1.00 55.16 118 THR A CA 1
ATOM 810 C C . THR A 1 118 ? -10.000 -8.046 -16.008 1.00 55.16 118 THR A C 1
ATOM 812 O O . THR A 1 118 ? -10.732 -8.118 -16.994 1.00 55.16 118 THR A O 1
ATOM 815 N N . ASP A 1 119 ? -10.442 -8.339 -14.778 1.00 55.41 119 ASP A N 1
ATOM 816 C CA . ASP A 1 119 ? -11.800 -8.807 -14.474 1.00 55.41 119 ASP A CA 1
ATOM 817 C C . ASP A 1 119 ? -12.863 -7.701 -14.550 1.00 55.41 119 ASP A C 1
ATOM 819 O O . ASP A 1 119 ? -14.047 -7.984 -14.748 1.00 55.41 119 ASP A O 1
ATOM 823 N N . THR A 1 120 ? -12.454 -6.436 -14.411 1.00 54.97 120 THR A N 1
ATOM 824 C CA . THR A 1 120 ? -13.357 -5.291 -14.338 1.00 54.97 120 THR A CA 1
ATOM 825 C C . THR A 1 120 ? -12.715 -4.048 -14.941 1.00 54.97 120 THR A C 1
ATOM 827 O O . THR A 1 120 ? -11.766 -3.469 -14.423 1.00 54.97 120 THR A O 1
ATOM 830 N N . SER A 1 121 ? -13.300 -3.568 -16.034 1.00 56.97 121 SER A N 1
ATOM 831 C CA . SER A 1 121 ? -12.816 -2.448 -16.852 1.00 56.97 121 SER A CA 1
ATOM 832 C C . SER A 1 121 ? -12.934 -1.065 -16.186 1.00 56.97 121 SER A C 1
ATOM 834 O O . SER A 1 121 ? -12.876 -0.041 -16.867 1.00 56.97 121 SER A O 1
ATOM 836 N N . SER A 1 122 ? -13.139 -0.981 -14.863 1.00 69.44 122 SER A N 1
ATOM 837 C CA . SER A 1 122 ? -13.210 0.281 -14.108 1.00 69.44 122 SER A CA 1
ATOM 838 C C . SER A 1 122 ? -13.125 0.077 -12.590 1.00 69.44 122 SER A C 1
ATOM 840 O O . SER A 1 122 ? -13.924 -0.668 -12.019 1.00 69.44 122 SER A O 1
ATOM 842 N N . SER A 1 123 ? -12.277 0.837 -11.890 1.00 71.44 123 SER A N 1
ATOM 843 C CA . SER A 1 123 ? -12.419 0.985 -10.436 1.00 71.44 123 SER A CA 1
ATOM 844 C C . SER A 1 123 ? -13.670 1.828 -10.125 1.00 71.44 123 SER A C 1
ATOM 846 O O . SER A 1 123 ? -13.863 2.918 -10.656 1.00 71.44 123 SER A O 1
ATOM 848 N N . SER A 1 124 ? -14.562 1.367 -9.246 1.00 71.06 124 SER A N 1
ATOM 849 C CA . SER A 1 124 ? -15.796 2.089 -8.847 1.00 71.06 124 SER A CA 1
ATOM 850 C C . SER A 1 124 ? -15.537 3.326 -7.964 1.00 71.06 124 SER A C 1
ATOM 852 O O . SER A 1 124 ? -16.415 3.763 -7.224 1.00 71.06 124 SER A O 1
ATOM 854 N N . ALA A 1 125 ? -14.315 3.859 -7.979 1.00 81.50 125 ALA A N 1
ATOM 855 C CA . ALA A 1 125 ? -13.919 5.032 -7.217 1.00 81.50 125 ALA A CA 1
ATOM 856 C C . ALA A 1 125 ? -14.323 6.327 -7.935 1.00 81.50 125 ALA A C 1
ATOM 858 O O . ALA A 1 125 ? -14.704 6.331 -9.105 1.00 81.50 125 ALA A O 1
ATOM 859 N N . ARG A 1 126 ? -14.242 7.456 -7.225 1.00 83.00 126 ARG A N 1
ATOM 860 C CA . ARG A 1 126 ? -14.509 8.776 -7.812 1.00 83.00 126 ARG A CA 1
ATOM 861 C C . ARG A 1 126 ? -13.328 9.233 -8.678 1.00 83.00 126 ARG A C 1
ATOM 863 O O . ARG A 1 126 ? -12.167 9.076 -8.302 1.00 83.00 126 ARG A O 1
ATOM 870 N N . ASN A 1 127 ? -13.630 9.849 -9.821 1.00 84.56 127 ASN A N 1
ATOM 871 C CA . ASN A 1 127 ? -12.635 10.421 -10.735 1.00 84.56 127 ASN A CA 1
ATOM 872 C C . ASN A 1 127 ? -12.315 11.893 -10.403 1.00 84.56 127 ASN A C 1
ATOM 874 O O . ASN A 1 127 ? -12.565 12.803 -11.198 1.00 84.56 127 ASN A O 1
ATOM 878 N N . ASN A 1 128 ? -11.872 12.159 -9.174 1.00 89.44 128 ASN A N 1
ATOM 879 C CA . ASN A 1 128 ? -11.698 13.522 -8.665 1.00 89.44 128 ASN A CA 1
ATOM 880 C C . ASN A 1 128 ? -10.487 13.652 -7.734 1.00 89.44 128 ASN A C 1
ATOM 882 O O . ASN A 1 128 ? -10.625 14.087 -6.589 1.00 89.44 128 ASN A O 1
ATOM 886 N N . CYS A 1 129 ? -9.301 13.283 -8.213 1.00 92.88 129 CYS A N 1
ATOM 887 C CA 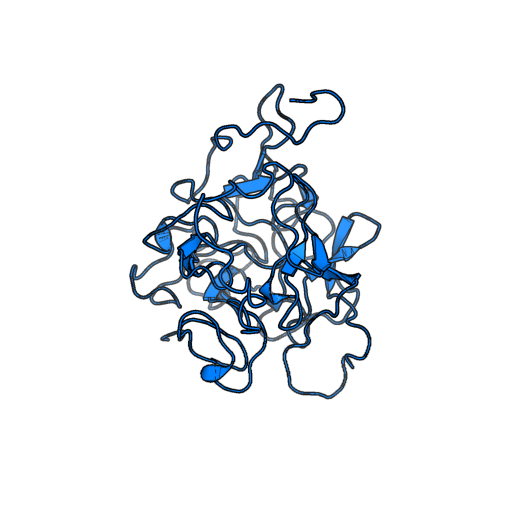. CYS A 1 129 ? -8.075 13.541 -7.466 1.00 92.88 129 CYS A CA 1
ATOM 888 C C . CYS A 1 129 ? -7.932 15.035 -7.132 1.00 92.88 129 CYS A C 1
ATOM 890 O O . CYS A 1 129 ? -8.304 15.914 -7.916 1.00 92.88 129 CYS A O 1
ATOM 892 N N . CYS A 1 130 ? -7.443 15.341 -5.933 1.00 91.62 130 CYS A N 1
ATOM 893 C CA . CYS A 1 130 ? -7.310 16.718 -5.472 1.00 91.62 130 CYS A CA 1
ATOM 894 C C . CYS A 1 130 ? -6.333 17.505 -6.355 1.00 91.62 130 CYS A C 1
ATOM 896 O O . CYS A 1 130 ? -5.209 17.072 -6.583 1.00 91.62 130 CYS A O 1
ATOM 898 N N . GLY A 1 131 ? -6.776 18.665 -6.851 1.00 84.56 131 GLY A N 1
ATOM 899 C CA . GLY A 1 131 ? -6.018 19.484 -7.804 1.00 84.56 131 GLY A CA 1
ATOM 900 C C . GLY A 1 131 ? -6.091 19.004 -9.258 1.00 84.56 131 GLY A C 1
ATOM 901 O O . GLY A 1 131 ? -5.564 19.679 -10.136 1.00 84.56 131 GLY A O 1
ATOM 902 N N . ALA A 1 132 ? -6.759 17.878 -9.529 1.00 82.06 132 ALA A N 1
ATOM 903 C CA . ALA A 1 132 ? -6.803 17.266 -10.851 1.00 82.06 132 ALA A CA 1
ATOM 904 C C . ALA A 1 132 ? -8.080 16.423 -11.038 1.00 82.06 132 ALA A C 1
ATOM 906 O O . ALA A 1 132 ? -8.109 15.207 -10.836 1.00 82.06 132 ALA A O 1
ATOM 907 N N . THR A 1 133 ? -9.175 17.094 -11.401 1.00 76.31 133 THR A N 1
ATOM 908 C CA . THR A 1 133 ? -10.470 16.451 -11.667 1.00 76.31 133 THR A CA 1
ATOM 909 C C . THR A 1 133 ? -10.536 15.857 -13.070 1.00 76.31 133 THR A C 1
ATOM 911 O O . THR A 1 133 ? -10.038 16.459 -14.019 1.00 76.31 133 THR A O 1
ATOM 914 N N . GLY A 1 134 ? -11.228 14.725 -13.226 1.00 65.62 134 GLY A N 1
ATOM 915 C CA . GLY A 1 134 ? -11.353 14.053 -14.521 1.00 65.62 134 GLY A CA 1
ATOM 916 C C . GLY A 1 134 ? -10.075 13.315 -14.929 1.00 65.62 134 GLY A C 1
ATOM 917 O O . GLY A 1 134 ? -9.099 13.297 -14.179 1.00 65.62 134 GLY A O 1
ATOM 918 N N . ASN A 1 135 ? -10.085 12.721 -16.131 1.00 69.81 135 ASN A N 1
ATOM 919 C CA . ASN A 1 135 ? -8.995 11.925 -16.730 1.00 69.81 135 ASN A CA 1
ATOM 920 C C . ASN A 1 135 ? -7.746 12.767 -17.085 1.00 69.81 135 ASN A C 1
ATOM 922 O O . ASN A 1 135 ? -7.214 12.694 -18.186 1.00 69.81 135 ASN A O 1
ATOM 926 N N . SER A 1 136 ? -7.283 13.587 -16.151 1.00 80.00 136 SER A N 1
ATOM 927 C CA . SER A 1 136 ? -6.137 14.496 -16.230 1.00 80.00 136 SER A CA 1
ATOM 928 C C . SER A 1 136 ? -4.779 13.782 -16.197 1.00 80.00 136 SER A C 1
ATOM 930 O O . SER A 1 136 ? -3.745 14.438 -16.250 1.00 80.00 136 SER A O 1
ATOM 932 N N . GLY A 1 137 ? -4.770 12.450 -16.075 1.00 82.75 137 GLY A N 1
ATOM 933 C CA . GLY A 1 137 ? -3.558 11.632 -15.956 1.00 82.75 137 GLY A CA 1
ATOM 934 C C . GLY A 1 137 ? -2.988 11.526 -14.537 1.00 82.75 137 GLY A C 1
ATOM 935 O O . GLY A 1 137 ? -1.998 10.828 -14.342 1.00 82.75 137 GLY A O 1
ATOM 936 N N . VAL A 1 138 ? -3.611 12.177 -13.544 1.00 90.00 138 VAL A N 1
ATOM 937 C CA . VAL A 1 138 ? -3.203 12.105 -12.125 1.00 90.00 138 VAL A CA 1
ATOM 938 C C . VAL A 1 138 ? -3.621 10.797 -11.457 1.00 90.00 138 VAL A C 1
ATOM 940 O O . VAL A 1 138 ? -2.963 10.347 -10.525 1.00 90.00 138 VAL A O 1
ATOM 943 N N . CYS A 1 139 ? -4.700 10.167 -11.918 1.00 90.56 139 CYS A N 1
ATOM 944 C CA . CYS A 1 139 ? -5.038 8.818 -11.481 1.00 90.56 139 CYS A CA 1
ATOM 945 C C . CYS A 1 139 ? -4.139 7.814 -12.208 1.00 90.56 139 CYS A C 1
ATOM 947 O O . CYS A 1 139 ? -4.232 7.683 -13.428 1.00 90.56 139 CYS A O 1
ATOM 949 N N . GLN A 1 140 ? -3.265 7.138 -11.467 1.00 88.25 140 GLN A N 1
ATOM 950 C CA . GLN A 1 140 ? -2.267 6.218 -12.008 1.00 88.25 140 GLN A CA 1
ATOM 951 C C . GLN A 1 140 ? -2.258 4.927 -11.199 1.00 88.25 140 GLN A C 1
ATOM 953 O O . GLN A 1 140 ? -2.506 4.940 -9.995 1.00 88.25 140 GLN A O 1
ATOM 958 N N . VAL A 1 141 ? -1.961 3.805 -11.850 1.00 86.50 141 VAL A N 1
ATOM 959 C CA . VAL A 1 141 ? -1.651 2.572 -11.122 1.00 86.50 141 VAL A CA 1
ATOM 960 C C . VAL A 1 141 ? -0.333 2.731 -10.381 1.00 86.50 141 VAL A C 1
ATOM 962 O O . VAL A 1 141 ? 0.646 3.248 -10.922 1.00 86.50 141 VAL A O 1
ATOM 965 N N . ASP A 1 142 ? -0.324 2.295 -9.131 1.00 87.25 142 ASP A N 1
ATOM 966 C CA . ASP A 1 142 ? 0.891 2.179 -8.352 1.00 87.25 142 ASP A CA 1
ATOM 967 C C . ASP A 1 142 ? 1.715 0.959 -8.794 1.00 87.25 142 ASP A C 1
ATOM 969 O O . ASP A 1 142 ? 1.309 0.179 -9.660 1.00 87.25 142 ASP A O 1
ATOM 973 N N . ASN A 1 143 ? 2.875 0.764 -8.170 1.00 82.19 143 ASN A N 1
ATOM 974 C CA . ASN A 1 143 ? 3.793 -0.320 -8.535 1.00 82.19 143 ASN A CA 1
ATOM 975 C C . ASN A 1 143 ? 3.282 -1.736 -8.210 1.00 82.19 143 ASN A C 1
ATOM 977 O O . ASN A 1 143 ? 4.000 -2.700 -8.453 1.00 82.19 143 ASN A O 1
ATOM 981 N N . LEU A 1 144 ? 2.080 -1.868 -7.644 1.00 84.69 144 LEU A N 1
ATOM 982 C CA . LEU A 1 144 ? 1.402 -3.131 -7.345 1.00 84.69 144 LEU A CA 1
ATOM 983 C C . LEU A 1 144 ? 0.094 -3.300 -8.128 1.00 84.69 144 LEU A C 1
ATOM 985 O O . LEU A 1 144 ? -0.547 -4.347 -8.020 1.00 84.69 144 LEU A O 1
ATOM 989 N N . GLY A 1 145 ? -0.285 -2.297 -8.924 1.00 85.19 145 GLY A N 1
ATOM 990 C CA . GLY A 1 145 ? -1.515 -2.279 -9.706 1.00 85.19 145 GLY A CA 1
ATOM 991 C C . GLY A 1 145 ? -2.701 -1.597 -9.018 1.00 85.19 145 GLY A C 1
ATOM 992 O O . GLY A 1 145 ? -3.788 -1.591 -9.587 1.00 85.19 145 GLY A O 1
ATOM 993 N N . VAL A 1 146 ? -2.535 -0.993 -7.838 1.00 89.56 146 VAL A N 1
ATOM 994 C CA . VAL A 1 146 ? -3.602 -0.237 -7.160 1.00 89.56 146 VAL A CA 1
ATOM 995 C C . VAL A 1 146 ? -3.763 1.135 -7.827 1.00 89.56 146 VAL A C 1
ATOM 997 O O . VAL A 1 146 ? -2.794 1.890 -7.888 1.00 89.56 146 VAL A O 1
ATOM 1000 N N . PRO A 1 147 ? -4.958 1.530 -8.295 1.00 89.75 147 PRO A N 1
ATOM 1001 C CA . PRO A 1 147 ? -5.169 2.841 -8.899 1.00 89.75 147 PRO A CA 1
ATOM 1002 C C . PRO A 1 147 ? -5.234 3.943 -7.843 1.00 89.75 147 PRO A C 1
ATOM 1004 O O . PRO A 1 147 ? -6.176 3.984 -7.052 1.00 89.75 147 PRO A O 1
ATOM 1007 N N . ARG A 1 148 ? -4.266 4.865 -7.847 1.00 92.25 148 ARG A N 1
ATOM 1008 C CA . ARG A 1 148 ? -4.120 5.936 -6.851 1.00 92.25 148 ARG A CA 1
ATOM 1009 C C . ARG A 1 148 ? -4.013 7.327 -7.455 1.00 92.25 148 ARG A C 1
ATOM 1011 O O . ARG A 1 148 ? -3.494 7.524 -8.551 1.00 92.25 148 ARG A O 1
ATOM 1018 N N . CYS A 1 149 ? -4.462 8.318 -6.694 1.00 94.12 149 CYS A N 1
ATOM 1019 C CA . CYS A 1 149 ? -4.175 9.713 -6.992 1.00 94.12 149 CYS A CA 1
ATOM 1020 C C . CYS A 1 149 ? -2.682 10.006 -6.802 1.00 94.12 149 CYS A C 1
ATOM 1022 O O . CYS A 1 149 ? -2.181 9.929 -5.679 1.00 94.12 149 CYS A O 1
ATOM 1024 N N . ASN A 1 150 ? -2.013 10.391 -7.891 1.00 92.75 150 ASN A N 1
ATOM 1025 C CA . ASN A 1 150 ? -0.618 10.807 -7.926 1.00 92.75 150 ASN A CA 1
ATOM 1026 C C . ASN A 1 150 ? -0.462 12.252 -8.444 1.00 92.75 150 ASN A C 1
ATOM 1028 O O . ASN A 1 150 ? -0.111 12.505 -9.595 1.00 92.75 150 ASN A O 1
ATOM 1032 N N . GLY A 1 151 ? -0.725 13.226 -7.578 1.00 90.31 151 GLY A N 1
ATOM 1033 C CA . GLY A 1 151 ? -0.551 14.652 -7.853 1.00 90.31 151 GLY A CA 1
ATOM 1034 C C . GLY A 1 151 ? 0.907 15.127 -7.873 1.00 90.31 151 GLY A C 1
ATOM 1035 O O . GLY A 1 151 ? 1.144 16.288 -8.193 1.00 90.31 151 GLY A O 1
ATOM 1036 N N . LEU A 1 152 ? 1.880 14.265 -7.551 1.00 89.38 152 LEU A N 1
ATOM 1037 C CA . LEU A 1 152 ? 3.310 14.570 -7.696 1.00 89.38 152 LEU A CA 1
ATOM 1038 C C . LEU A 1 152 ? 3.812 14.326 -9.131 1.00 89.38 152 LEU A C 1
ATOM 1040 O O . LEU A 1 152 ? 4.856 14.855 -9.523 1.00 89.38 152 LEU A O 1
ATOM 1044 N N . GLY A 1 153 ? 3.054 13.571 -9.934 1.00 85.06 153 GLY A N 1
ATOM 1045 C CA . GLY A 1 153 ? 3.423 13.220 -11.300 1.00 85.06 153 GLY A CA 1
ATOM 1046 C C . GLY A 1 153 ? 4.690 12.366 -11.328 1.00 85.06 153 GLY A C 1
ATOM 1047 O O . GLY A 1 153 ? 4.766 11.341 -10.657 1.00 85.06 153 GLY A O 1
ATOM 1048 N N . THR A 1 154 ? 5.683 12.787 -12.111 1.00 83.88 154 THR A N 1
ATOM 1049 C CA . THR A 1 154 ? 6.982 12.101 -12.226 1.00 83.88 154 THR A CA 1
ATOM 1050 C C . THR A 1 154 ? 7.987 12.515 -11.152 1.00 83.88 154 THR A C 1
ATOM 1052 O O . THR A 1 154 ? 9.086 11.968 -11.114 1.00 83.88 154 THR A O 1
ATOM 1055 N N . ASN A 1 155 ? 7.655 13.500 -10.312 1.00 88.19 155 ASN A N 1
ATOM 1056 C CA . ASN A 1 155 ? 8.521 13.900 -9.210 1.00 88.19 155 ASN A CA 1
ATOM 1057 C C . ASN A 1 155 ? 8.381 12.898 -8.066 1.00 88.19 155 ASN A C 1
ATOM 1059 O O . ASN A 1 155 ? 7.267 12.554 -7.677 1.00 88.19 155 ASN A O 1
ATOM 1063 N N . CYS A 1 156 ? 9.510 12.488 -7.499 1.00 90.81 156 CYS A N 1
ATOM 1064 C CA . CYS A 1 156 ? 9.551 11.652 -6.310 1.00 90.81 156 CYS A CA 1
ATOM 1065 C C . CYS A 1 156 ? 10.139 12.422 -5.123 1.00 90.81 156 CYS A C 1
ATOM 1067 O O . CYS A 1 156 ? 10.848 13.416 -5.286 1.00 90.81 156 CYS A O 1
ATOM 1069 N N . ARG A 1 157 ? 9.809 11.950 -3.928 1.00 92.50 157 ARG A N 1
ATOM 1070 C CA . ARG A 1 157 ? 10.244 12.442 -2.627 1.00 92.50 157 ARG A CA 1
ATOM 1071 C C . ARG A 1 157 ? 11.429 11.613 -2.145 1.00 92.50 157 ARG A C 1
ATOM 1073 O O . ARG A 1 157 ? 11.406 10.382 -2.237 1.00 92.50 157 ARG A O 1
ATOM 1080 N N . ILE A 1 158 ? 12.465 12.276 -1.645 1.00 91.25 158 ILE A N 1
ATOM 1081 C CA . ILE A 1 158 ? 13.661 11.596 -1.120 1.00 91.25 158 ILE A CA 1
ATOM 1082 C C . ILE A 1 158 ? 13.403 11.041 0.286 1.00 91.25 158 ILE A C 1
ATOM 1084 O O . ILE A 1 158 ? 12.386 11.347 0.916 1.00 91.25 158 ILE A O 1
ATOM 1088 N N . ALA A 1 159 ? 14.318 10.219 0.805 1.00 91.00 159 ALA A N 1
ATOM 1089 C CA . ALA A 1 159 ? 14.168 9.647 2.136 1.00 91.00 159 ALA A CA 1
ATOM 1090 C C . ALA A 1 159 ? 13.945 10.723 3.220 1.00 91.00 159 ALA A C 1
ATOM 1092 O O . ALA A 1 159 ? 14.597 11.767 3.252 1.00 91.00 159 ALA A O 1
ATOM 1093 N N . GLY A 1 160 ? 13.005 10.461 4.131 1.00 91.75 160 GLY A N 1
ATOM 1094 C CA . GLY A 1 160 ? 12.608 11.379 5.201 1.00 91.75 160 GLY A CA 1
ATOM 1095 C C . GLY A 1 160 ? 11.586 12.450 4.798 1.00 91.75 160 GLY A C 1
ATOM 1096 O O . GLY A 1 160 ? 11.010 13.098 5.676 1.00 91.75 160 GLY A O 1
ATOM 1097 N N . GLU A 1 161 ? 11.286 12.634 3.516 1.00 94.88 161 GLU A N 1
ATOM 1098 C CA . GLU A 1 161 ? 10.182 13.501 3.100 1.00 94.88 161 GLU A CA 1
ATOM 1099 C C . GLU A 1 161 ? 8.824 12.826 3.293 1.00 94.88 161 GLU A C 1
ATOM 1101 O O . GLU A 1 161 ? 8.720 11.601 3.332 1.00 94.88 161 GLU A O 1
ATOM 1106 N N . THR A 1 162 ? 7.770 13.633 3.438 1.00 95.62 162 THR A N 1
ATOM 1107 C CA . THR A 1 162 ? 6.403 13.131 3.604 1.00 95.62 162 THR A CA 1
ATOM 1108 C C . THR A 1 162 ? 5.901 12.433 2.345 1.00 95.62 162 THR A C 1
ATOM 1110 O O . THR A 1 162 ? 6.155 12.881 1.226 1.00 95.62 162 THR A O 1
ATOM 1113 N N . CYS A 1 163 ? 5.141 11.359 2.543 1.00 95.50 163 CYS A N 1
ATOM 1114 C CA . CYS A 1 163 ? 4.554 10.553 1.478 1.00 95.50 163 CYS A CA 1
ATOM 1115 C C . CYS A 1 163 ? 3.161 10.055 1.882 1.00 95.50 163 CYS A C 1
ATOM 1117 O O . CYS A 1 163 ? 2.798 10.046 3.058 1.00 95.50 163 CYS A O 1
ATOM 1119 N N . ALA A 1 164 ? 2.381 9.634 0.895 1.00 95.38 164 ALA A N 1
ATOM 1120 C CA . ALA A 1 164 ? 1.140 8.894 1.064 1.00 95.38 164 ALA A CA 1
ATOM 1121 C C . ALA A 1 164 ? 1.293 7.441 0.590 1.00 95.38 164 ALA A C 1
ATOM 1123 O O . ALA A 1 164 ? 0.715 6.545 1.190 1.00 95.38 164 ALA A O 1
ATOM 1124 N N . SER A 1 165 ? 2.091 7.173 -0.443 1.00 94.31 165 SER A N 1
ATOM 1125 C CA . SER A 1 165 ? 2.359 5.811 -0.929 1.00 94.31 165 SER A CA 1
ATOM 1126 C C . SER A 1 165 ? 3.816 5.633 -1.347 1.00 94.31 165 SER A C 1
ATOM 1128 O O . SER A 1 165 ? 4.542 6.613 -1.493 1.00 94.31 165 SER A O 1
ATOM 1130 N N . SER A 1 166 ? 4.249 4.388 -1.571 1.00 91.94 166 SER A N 1
ATOM 1131 C CA . SER A 1 166 ? 5.600 4.111 -2.094 1.00 91.94 166 SER A CA 1
ATOM 1132 C C . SER A 1 166 ? 5.859 4.760 -3.462 1.00 91.94 166 SER A C 1
ATOM 1134 O O . SER A 1 166 ? 6.999 5.083 -3.776 1.00 91.94 166 SER A O 1
ATOM 1136 N N . ASN A 1 167 ? 4.812 5.033 -4.250 1.00 90.94 167 ASN A N 1
ATOM 1137 C CA . ASN A 1 167 ? 4.920 5.763 -5.517 1.00 90.94 167 ASN A CA 1
ATOM 1138 C C . ASN A 1 167 ? 5.330 7.229 -5.349 1.00 90.94 167 ASN A C 1
ATOM 1140 O O . ASN A 1 167 ? 5.854 7.811 -6.294 1.00 90.94 167 ASN A O 1
ATOM 1144 N N . ASP A 1 168 ? 5.122 7.817 -4.170 1.00 93.69 168 ASP A N 1
ATOM 1145 C CA . ASP A 1 168 ? 5.603 9.170 -3.901 1.00 93.69 168 ASP A CA 1
ATOM 1146 C C . ASP A 1 168 ? 7.110 9.182 -3.666 1.00 93.69 168 ASP A C 1
ATOM 1148 O O . ASP A 1 168 ? 7.727 10.232 -3.782 1.00 93.69 168 ASP A O 1
ATOM 1152 N N . CYS A 1 169 ? 7.702 8.041 -3.319 1.00 92.19 169 CYS A N 1
ATOM 1153 C CA . CYS A 1 169 ? 9.080 7.938 -2.877 1.00 92.19 169 CYS A CA 1
ATOM 1154 C C . CYS A 1 169 ? 10.018 7.547 -4.014 1.00 92.19 169 CYS A C 1
ATOM 1156 O O . CYS A 1 169 ? 9.717 6.687 -4.847 1.00 92.19 169 CYS A O 1
ATOM 1158 N N . CYS A 1 170 ? 11.201 8.155 -4.033 1.00 88.94 170 CYS A N 1
ATOM 1159 C CA . CYS A 1 170 ? 12.234 7.790 -4.991 1.00 88.94 170 CYS A CA 1
ATOM 1160 C C . CYS A 1 170 ? 12.631 6.319 -4.812 1.00 88.94 170 CYS A C 1
ATOM 1162 O O . CYS A 1 170 ? 12.595 5.777 -3.706 1.00 88.94 170 CYS A O 1
ATOM 1164 N N . ASN A 1 171 ? 12.953 5.651 -5.924 1.00 81.56 171 ASN A N 1
ATOM 1165 C CA . ASN A 1 171 ? 13.235 4.209 -5.969 1.00 81.56 171 ASN A CA 1
ATOM 1166 C C . ASN A 1 171 ? 12.118 3.330 -5.381 1.00 81.56 171 ASN A C 1
ATOM 1168 O O . ASN A 1 171 ? 12.360 2.173 -5.037 1.00 81.56 171 ASN A O 1
ATOM 1172 N N . GLN A 1 172 ? 10.897 3.873 -5.285 1.00 84.94 172 GLN A N 1
ATOM 1173 C CA . GLN A 1 172 ? 9.731 3.187 -4.737 1.00 84.94 172 GLN A CA 1
ATOM 1174 C C . GLN A 1 172 ? 9.940 2.744 -3.282 1.00 84.94 172 GLN A C 1
ATOM 1176 O O . GLN A 1 172 ? 9.420 1.708 -2.865 1.00 84.94 172 GLN A O 1
ATOM 1181 N N . ALA A 1 173 ? 10.734 3.506 -2.519 1.00 89.00 173 ALA A N 1
ATOM 1182 C CA . ALA A 1 173 ? 10.981 3.208 -1.116 1.00 89.00 173 ALA A CA 1
ATOM 1183 C C . ALA A 1 173 ? 9.655 3.153 -0.329 1.00 89.00 173 ALA A C 1
ATOM 1185 O O . ALA A 1 173 ? 8.725 3.911 -0.630 1.00 89.00 173 ALA A O 1
ATOM 1186 N N . PRO A 1 174 ? 9.542 2.290 0.695 1.00 91.88 174 PRO A N 1
ATOM 1187 C CA . PRO A 1 174 ? 8.323 2.200 1.487 1.00 91.88 174 PRO A CA 1
ATOM 1188 C C . PRO A 1 174 ? 7.935 3.533 2.116 1.00 91.88 174 PRO A C 1
ATOM 1190 O O . PRO A 1 174 ? 8.776 4.271 2.629 1.00 91.88 174 PRO A O 1
ATOM 1193 N N . CYS A 1 175 ? 6.638 3.816 2.118 1.00 93.69 175 CYS A N 1
ATOM 1194 C CA . CYS A 1 175 ? 6.076 4.975 2.789 1.00 93.69 175 CYS A CA 1
ATOM 1195 C C . CYS A 1 175 ? 5.588 4.551 4.178 1.00 93.69 175 CYS A C 1
ATOM 1197 O O . CYS A 1 175 ? 4.544 3.921 4.309 1.00 93.69 175 CYS A O 1
ATOM 1199 N N . VAL A 1 176 ? 6.363 4.835 5.222 1.00 92.75 176 VAL A N 1
ATOM 1200 C CA . VAL A 1 176 ? 6.152 4.281 6.574 1.00 92.75 176 VAL A CA 1
ATOM 1201 C C . VAL A 1 176 ? 6.186 5.394 7.618 1.00 92.75 176 VAL A C 1
ATOM 1203 O O . VAL A 1 176 ? 6.788 6.439 7.376 1.00 92.75 176 VAL A O 1
ATOM 1206 N N . PRO A 1 177 ? 5.538 5.235 8.782 1.00 90.12 177 PRO A N 1
ATOM 1207 C CA . PRO A 1 177 ? 5.499 6.290 9.783 1.00 90.12 177 PRO A CA 1
ATOM 1208 C C . PRO A 1 177 ? 6.871 6.512 10.417 1.00 90.12 177 PRO A C 1
ATOM 1210 O O . PRO A 1 177 ? 7.595 5.567 10.736 1.00 90.12 177 PRO A O 1
ATOM 1213 N N . ASP A 1 178 ? 7.184 7.774 10.677 1.00 87.88 178 ASP A N 1
ATOM 1214 C CA . ASP A 1 178 ? 8.259 8.174 11.575 1.00 87.88 178 ASP A CA 1
ATOM 1215 C C . ASP A 1 178 ? 7.857 8.034 13.057 1.00 87.88 178 ASP A C 1
ATOM 1217 O O . ASP A 1 178 ? 6.768 7.566 13.405 1.00 87.88 178 ASP A O 1
ATOM 1221 N N . ALA A 1 179 ? 8.734 8.481 13.961 1.00 85.81 179 ALA A N 1
ATOM 1222 C CA . ALA A 1 179 ? 8.472 8.473 15.401 1.00 85.81 179 ALA A CA 1
ATOM 1223 C C . ALA A 1 179 ? 7.274 9.352 15.824 1.00 85.81 179 ALA A C 1
ATOM 1225 O O . ALA A 1 179 ? 6.684 9.109 16.876 1.00 85.81 179 ALA A O 1
ATOM 1226 N N . ALA A 1 180 ? 6.897 10.350 15.017 1.00 85.38 180 ALA A N 1
ATOM 1227 C CA . ALA A 1 180 ? 5.713 11.182 15.229 1.00 85.38 180 ALA A CA 1
ATOM 1228 C C . ALA A 1 180 ? 4.438 10.560 14.622 1.00 85.38 180 ALA A C 1
ATOM 1230 O O . ALA A 1 180 ? 3.334 11.068 14.831 1.00 85.38 180 ALA A O 1
ATOM 1231 N N . GLY A 1 181 ? 4.561 9.442 13.902 1.00 84.56 181 GLY A N 1
ATOM 1232 C CA . GLY A 1 181 ? 3.459 8.786 13.211 1.00 84.56 181 GLY A CA 1
ATOM 1233 C C . GLY A 1 181 ? 3.082 9.444 11.883 1.00 84.56 181 GLY A C 1
ATOM 1234 O O . GLY A 1 181 ? 1.983 9.181 11.397 1.00 84.56 181 GLY A O 1
ATOM 1235 N N . ILE A 1 182 ? 3.950 10.292 11.322 1.00 89.12 182 ILE A N 1
ATOM 1236 C CA . ILE A 1 182 ? 3.788 10.890 9.993 1.00 89.12 182 ILE A CA 1
ATOM 1237 C C . ILE A 1 182 ? 4.472 9.981 8.979 1.00 89.12 182 ILE A C 1
ATOM 1239 O O . ILE A 1 182 ? 5.628 9.605 9.159 1.00 89.12 182 ILE A O 1
ATOM 1243 N N . LEU A 1 183 ? 3.763 9.634 7.908 1.00 93.75 183 LEU A N 1
ATOM 1244 C CA . LEU A 1 183 ? 4.314 8.820 6.832 1.00 93.75 183 LEU A CA 1
ATOM 1245 C C . LEU A 1 183 ? 5.437 9.559 6.100 1.00 93.75 183 LEU A C 1
ATOM 1247 O O . LEU A 1 183 ? 5.260 10.692 5.641 1.00 93.75 183 LEU A O 1
ATOM 1251 N N . ARG A 1 184 ? 6.588 8.898 5.995 1.00 94.62 184 ARG A N 1
ATOM 1252 C CA . ARG A 1 184 ? 7.776 9.382 5.299 1.00 94.62 184 ARG A CA 1
ATOM 1253 C C . ARG A 1 184 ? 8.377 8.300 4.422 1.00 94.62 184 ARG A C 1
ATOM 1255 O O . ARG A 1 184 ? 8.266 7.110 4.722 1.00 94.62 184 ARG A O 1
ATOM 1262 N N . CYS A 1 185 ? 9.046 8.729 3.360 1.00 94.19 185 CYS A N 1
ATOM 1263 C CA . CYS A 1 185 ? 9.835 7.837 2.529 1.00 94.19 185 CYS A CA 1
ATOM 1264 C C . CYS A 1 185 ? 10.943 7.214 3.371 1.00 94.19 185 CYS A C 1
ATOM 1266 O O . CYS A 1 185 ? 11.749 7.919 3.984 1.00 94.19 185 CYS A O 1
ATOM 1268 N N . TYR A 1 186 ? 10.944 5.888 3.455 1.00 90.56 186 TYR A N 1
ATOM 1269 C CA . TYR A 1 186 ? 11.855 5.160 4.317 1.00 90.56 186 TYR A CA 1
ATOM 1270 C C . TYR A 1 186 ? 13.288 5.251 3.791 1.00 90.56 186 TYR A C 1
ATOM 1272 O O . TYR A 1 186 ? 13.559 4.931 2.635 1.00 90.56 186 TYR A O 1
ATOM 1280 N N . ALA A 1 187 ? 14.218 5.642 4.661 1.00 87.12 187 ALA A N 1
ATOM 1281 C CA . ALA A 1 187 ? 15.646 5.579 4.377 1.00 87.12 187 ALA A CA 1
ATOM 1282 C C . ALA A 1 187 ? 16.109 4.120 4.478 1.00 87.12 187 ALA A C 1
ATOM 1284 O O . ALA A 1 187 ? 16.510 3.667 5.553 1.00 87.12 187 ALA A O 1
ATOM 1285 N N . VAL A 1 188 ? 16.004 3.360 3.385 1.00 77.31 188 VAL A N 1
ATOM 1286 C CA . VAL A 1 188 ? 16.389 1.946 3.405 1.00 77.31 188 VAL A CA 1
ATOM 1287 C C . VAL A 1 188 ? 17.905 1.833 3.639 1.00 77.31 188 VAL A C 1
ATOM 1289 O O . VAL A 1 188 ? 18.681 2.363 2.840 1.00 77.31 188 VAL A O 1
ATOM 1292 N N . PRO A 1 189 ? 18.370 1.140 4.698 1.00 70.44 189 PRO A N 1
ATOM 1293 C CA . PRO A 1 189 ? 19.798 1.012 4.973 1.00 70.44 189 PRO A CA 1
ATOM 1294 C C . PRO A 1 189 ? 20.552 0.368 3.803 1.00 70.44 189 PRO A C 1
ATOM 1296 O O . PRO A 1 189 ? 20.192 -0.715 3.348 1.00 70.44 189 PRO A O 1
ATOM 1299 N N . GLY A 1 190 ? 21.608 1.028 3.321 1.00 62.75 190 GLY A N 1
ATOM 1300 C CA . GLY A 1 190 ? 22.398 0.558 2.174 1.00 62.75 190 GLY A CA 1
ATOM 1301 C C . GLY A 1 190 ? 21.769 0.838 0.804 1.00 62.75 190 GLY A C 1
ATOM 1302 O O . GLY A 1 190 ? 22.411 0.587 -0.214 1.00 62.75 190 GLY A O 1
ATOM 1303 N N . GLY A 1 191 ? 20.559 1.399 0.766 1.00 61.94 191 GLY A N 1
ATOM 1304 C CA . GLY A 1 191 ? 19.990 2.023 -0.418 1.00 61.94 191 GLY A CA 1
ATOM 1305 C C . GLY A 1 191 ? 20.577 3.417 -0.592 1.00 61.94 191 GLY A C 1
ATOM 1306 O O . GLY A 1 191 ? 20.474 4.246 0.309 1.00 61.94 191 GLY A O 1
ATOM 1307 N N . SER A 1 192 ? 21.231 3.690 -1.718 1.00 52.62 192 SER A N 1
ATOM 1308 C CA . SER A 1 192 ? 21.596 5.063 -2.053 1.00 52.62 192 SER A CA 1
ATOM 1309 C C . SER A 1 192 ? 20.442 5.726 -2.798 1.00 52.62 192 SER A C 1
ATOM 1311 O O . SER A 1 192 ? 20.012 5.250 -3.849 1.00 52.62 192 SER A O 1
ATOM 1313 N N . ASP A 1 193 ? 20.016 6.894 -2.319 1.00 50.09 193 ASP A N 1
ATOM 1314 C CA . ASP A 1 193 ? 19.125 7.830 -3.028 1.00 50.09 193 ASP A CA 1
ATOM 1315 C C . ASP A 1 193 ? 19.813 8.461 -4.269 1.00 50.09 193 ASP A C 1
ATOM 1317 O O . ASP A 1 193 ? 19.492 9.571 -4.685 1.00 50.09 193 ASP A O 1
ATOM 1321 N N . GLY A 1 194 ? 20.808 7.781 -4.860 1.00 46.69 194 GLY A N 1
ATOM 1322 C CA . GLY A 1 194 ? 21.794 8.384 -5.757 1.00 46.69 194 GLY A CA 1
ATOM 1323 C C . GLY A 1 194 ? 22.532 7.427 -6.695 1.00 46.69 194 GLY A C 1
ATOM 1324 O O . GLY A 1 194 ? 23.707 7.663 -6.962 1.00 46.69 194 GLY A O 1
ATOM 1325 N N . GLY A 1 195 ? 21.886 6.374 -7.219 1.00 44.66 195 GLY A N 1
ATOM 1326 C CA . GLY A 1 195 ? 22.382 5.773 -8.471 1.00 44.66 195 GLY A CA 1
ATOM 1327 C C . GLY A 1 195 ? 22.290 4.262 -8.677 1.00 44.66 195 GLY A C 1
ATOM 1328 O O . GLY A 1 195 ? 22.955 3.773 -9.588 1.00 44.66 195 GLY A O 1
ATOM 1329 N N . VAL A 1 196 ? 21.492 3.509 -7.914 1.00 42.78 196 VAL A N 1
ATOM 1330 C CA . VAL A 1 196 ? 21.148 2.129 -8.311 1.00 42.78 196 VAL A CA 1
ATOM 1331 C C . VAL A 1 196 ? 19.723 2.107 -8.871 1.00 42.78 196 VAL A C 1
ATOM 1333 O O . VAL A 1 196 ? 18.799 2.488 -8.156 1.00 42.78 196 VAL A O 1
ATOM 1336 N N . PRO A 1 197 ? 19.507 1.670 -10.125 1.00 48.84 197 PRO A N 1
ATOM 1337 C CA . PRO A 1 197 ? 18.170 1.533 -10.679 1.00 48.84 197 PRO A CA 1
ATOM 1338 C C . PRO A 1 197 ? 17.544 0.236 -10.155 1.00 48.84 197 PRO A C 1
ATOM 1340 O O . PRO A 1 197 ? 17.801 -0.845 -10.681 1.00 48.84 197 PRO A O 1
ATOM 1343 N N . GLY A 1 198 ? 16.738 0.321 -9.099 1.00 55.12 198 GLY A N 1
ATOM 1344 C CA . GLY A 1 198 ? 15.921 -0.813 -8.673 1.00 55.12 198 GLY A CA 1
ATOM 1345 C C . GLY A 1 198 ? 15.037 -0.524 -7.460 1.00 55.12 198 GLY A C 1
ATOM 1346 O O . GLY A 1 198 ? 15.404 0.312 -6.633 1.00 55.12 198 GLY A O 1
ATOM 1347 N N . PRO A 1 199 ? 13.884 -1.211 -7.336 1.00 57.78 199 PRO A N 1
ATOM 1348 C CA . PRO A 1 199 ? 13.089 -1.183 -6.116 1.00 57.78 199 PRO A CA 1
ATOM 1349 C C . PRO A 1 199 ? 13.936 -1.708 -4.956 1.00 57.78 199 PRO A C 1
ATOM 1351 O O . PRO A 1 199 ? 14.438 -2.834 -4.991 1.00 57.78 199 PRO A O 1
ATOM 1354 N N . ILE A 1 200 ? 14.110 -0.880 -3.931 1.00 75.50 200 ILE A N 1
ATOM 1355 C CA . ILE A 1 200 ? 14.844 -1.270 -2.731 1.00 75.50 200 ILE A CA 1
ATOM 1356 C C . ILE A 1 200 ? 13.854 -1.969 -1.797 1.00 75.50 200 ILE A C 1
ATOM 1358 O O . ILE A 1 200 ? 12.789 -1.434 -1.498 1.00 75.50 200 ILE A O 1
ATOM 1362 N N . CYS A 1 201 ? 14.197 -3.170 -1.343 1.00 85.44 201 CYS A N 1
ATOM 1363 C CA . CYS A 1 201 ? 13.424 -3.883 -0.334 1.00 85.44 201 CYS A CA 1
ATOM 1364 C C . CYS A 1 201 ? 14.002 -3.647 1.063 1.00 85.44 201 CYS A C 1
ATOM 1366 O O . CYS A 1 201 ? 15.198 -3.399 1.228 1.00 85.44 201 CYS A O 1
ATOM 1368 N N . VAL A 1 202 ? 13.157 -3.756 2.082 1.00 88.44 202 VAL A N 1
ATOM 1369 C CA . VAL A 1 202 ? 13.534 -3.562 3.479 1.00 88.44 202 VAL A CA 1
ATOM 1370 C C . VAL A 1 202 ? 14.003 -4.888 4.087 1.00 88.44 202 VAL A C 1
ATOM 1372 O O . VAL A 1 202 ? 13.249 -5.869 4.085 1.00 88.44 202 VAL A O 1
ATOM 1375 N N . PRO A 1 203 ? 15.239 -4.948 4.625 1.00 87.56 203 PRO A N 1
ATOM 1376 C CA . PRO A 1 203 ? 15.720 -6.117 5.352 1.00 87.56 203 PRO A CA 1
ATOM 1377 C C . PRO A 1 203 ? 14.906 -6.393 6.621 1.00 87.56 203 PRO A C 1
ATOM 1379 O O . PRO A 1 203 ? 14.227 -5.515 7.159 1.00 87.56 203 PRO A O 1
ATOM 1382 N N . LYS A 1 204 ? 15.031 -7.613 7.158 1.00 89.44 204 LYS A N 1
ATOM 1383 C CA . LYS A 1 204 ? 14.425 -7.970 8.450 1.00 89.44 204 LYS A CA 1
ATOM 1384 C C . LYS A 1 204 ? 14.832 -6.968 9.541 1.00 89.44 204 LYS A C 1
ATOM 1386 O O . LYS A 1 204 ? 15.994 -6.585 9.638 1.00 89.44 204 LYS A O 1
ATOM 1391 N N . GLY A 1 205 ? 13.868 -6.558 10.360 1.00 88.00 205 GLY A N 1
ATOM 1392 C CA . GLY A 1 205 ? 14.015 -5.537 11.398 1.00 88.00 205 GLY A CA 1
ATOM 1393 C C . GLY A 1 205 ? 13.681 -4.109 10.951 1.00 88.00 205 GLY A C 1
ATOM 1394 O O . GLY A 1 205 ? 13.500 -3.252 11.814 1.00 88.00 205 GLY A O 1
ATOM 1395 N N . GLY A 1 206 ? 13.561 -3.840 9.646 1.00 88.88 206 GLY A N 1
ATOM 1396 C CA . GLY A 1 206 ? 13.158 -2.526 9.136 1.00 88.88 206 GLY A CA 1
ATOM 1397 C C . GLY A 1 206 ? 11.638 -2.328 9.067 1.00 88.88 206 GLY A C 1
ATOM 1398 O O . GLY A 1 206 ? 10.871 -3.289 9.114 1.00 88.88 206 GLY A O 1
ATOM 1399 N N . SER A 1 207 ? 11.201 -1.072 8.965 1.00 91.12 207 SER A N 1
ATOM 1400 C CA . SER A 1 207 ? 9.779 -0.700 8.915 1.00 91.12 207 SER A CA 1
ATOM 1401 C C . SER A 1 207 ? 9.137 -1.038 7.570 1.00 91.12 207 SER A C 1
ATOM 1403 O O . SER A 1 207 ? 9.747 -0.850 6.522 1.00 91.12 207 SER A O 1
ATOM 1405 N N . CYS A 1 208 ? 7.874 -1.457 7.596 1.00 92.00 208 CYS A N 1
ATOM 1406 C CA . CYS A 1 208 ? 7.090 -1.756 6.400 1.00 92.00 208 CYS A CA 1
ATOM 1407 C C . CYS A 1 208 ? 5.619 -1.377 6.585 1.00 92.00 208 CYS A C 1
ATOM 1409 O O . CYS A 1 208 ? 5.099 -1.344 7.701 1.00 92.00 208 CYS A O 1
ATOM 1411 N N . SER A 1 209 ? 4.940 -1.144 5.471 1.00 91.50 209 SER A N 1
ATOM 1412 C CA . SER A 1 209 ? 3.492 -0.975 5.379 1.00 91.50 209 SER A CA 1
ATOM 1413 C C . SER A 1 209 ? 2.805 -2.240 4.865 1.00 91.50 209 SER A C 1
ATOM 1415 O O . SER A 1 209 ? 1.714 -2.568 5.328 1.00 91.50 209 SER A O 1
ATOM 1417 N N . ILE A 1 210 ? 3.467 -2.988 3.977 1.00 91.56 210 ILE A N 1
ATOM 1418 C CA . ILE A 1 210 ? 2.944 -4.190 3.312 1.00 91.56 210 ILE A CA 1
ATOM 1419 C C . ILE A 1 210 ? 4.055 -5.210 3.033 1.00 91.56 210 ILE A C 1
ATOM 1421 O O . ILE A 1 210 ? 5.237 -4.875 3.066 1.00 91.56 210 ILE A O 1
ATOM 1425 N N . ASN A 1 211 ? 3.699 -6.457 2.713 1.00 90.19 211 ASN A N 1
ATOM 1426 C CA . ASN A 1 211 ? 4.679 -7.522 2.441 1.00 90.19 211 ASN A CA 1
ATOM 1427 C C . ASN A 1 211 ? 5.623 -7.194 1.275 1.00 90.19 211 ASN A C 1
ATOM 1429 O O . ASN A 1 211 ? 6.799 -7.554 1.324 1.00 90.19 211 ASN A O 1
ATOM 1433 N N . ALA A 1 212 ? 5.133 -6.454 0.277 1.00 89.88 212 ALA A N 1
ATOM 1434 C CA . ALA A 1 212 ? 5.907 -5.995 -0.876 1.00 89.88 212 ALA A CA 1
ATOM 1435 C C . ALA A 1 212 ? 7.055 -5.028 -0.528 1.00 89.88 212 ALA A C 1
ATOM 1437 O O . ALA A 1 212 ? 7.965 -4.852 -1.341 1.00 89.88 212 ALA A O 1
ATOM 1438 N N . ASP A 1 213 ? 7.017 -4.405 0.655 1.00 91.44 213 ASP A N 1
ATOM 1439 C CA . ASP A 1 213 ? 8.098 -3.547 1.147 1.00 91.44 213 ASP A CA 1
ATOM 1440 C C . ASP A 1 213 ? 9.296 -4.378 1.616 1.00 91.44 213 ASP A C 1
ATOM 1442 O O . ASP A 1 213 ? 10.430 -3.905 1.601 1.00 91.44 213 ASP A O 1
ATOM 1446 N N . CYS A 1 214 ? 9.057 -5.618 2.046 1.00 90.75 214 CYS A N 1
ATOM 1447 C CA . CYS A 1 214 ? 10.074 -6.489 2.612 1.00 90.75 214 CYS A CA 1
ATOM 1448 C C . CYS A 1 214 ? 10.844 -7.249 1.534 1.00 90.75 214 CYS A C 1
ATOM 1450 O O . CYS A 1 214 ? 10.328 -7.567 0.462 1.00 90.75 214 CYS A O 1
ATOM 1452 N N . CYS A 1 215 ? 12.106 -7.556 1.831 1.00 89.00 215 CYS A N 1
ATOM 1453 C CA . CYS A 1 215 ? 12.905 -8.409 0.959 1.00 89.00 215 CYS A CA 1
ATOM 1454 C C . CYS A 1 215 ? 12.336 -9.835 0.878 1.00 89.00 215 CYS A C 1
ATOM 1456 O O . CYS A 1 215 ? 11.747 -10.299 1.859 1.00 89.00 215 CYS A O 1
ATOM 1458 N N . PRO A 1 216 ? 12.555 -10.551 -0.245 1.00 87.94 216 PRO A N 1
ATOM 1459 C CA . PRO A 1 216 ? 12.143 -11.941 -0.390 1.00 87.94 216 PRO A CA 1
ATOM 1460 C C . PRO A 1 216 ? 12.577 -12.790 0.808 1.00 87.94 216 PRO A C 1
ATOM 1462 O O . PRO A 1 216 ? 13.709 -12.680 1.287 1.00 87.94 216 PRO A O 1
ATOM 1465 N N . GLY A 1 217 ? 11.658 -13.617 1.309 1.00 82.94 217 GLY A N 1
ATOM 1466 C CA . GLY A 1 217 ? 11.854 -14.396 2.536 1.00 82.94 217 GLY A CA 1
ATOM 1467 C C . GLY A 1 217 ? 11.554 -13.642 3.841 1.00 82.94 217 GLY A C 1
ATOM 1468 O O . GLY A 1 217 ? 11.875 -14.142 4.922 1.00 82.94 217 GLY A O 1
ATOM 1469 N N . ALA A 1 218 ? 10.957 -12.450 3.767 1.00 87.94 218 ALA A N 1
ATOM 1470 C CA . ALA A 1 218 ? 10.388 -11.737 4.907 1.00 87.94 218 ALA A CA 1
ATOM 1471 C C . ALA A 1 218 ? 8.969 -11.242 4.589 1.00 87.94 218 ALA A C 1
ATOM 1473 O O . ALA A 1 218 ? 8.674 -10.883 3.455 1.00 87.94 218 ALA A O 1
ATOM 1474 N N . THR A 1 219 ? 8.109 -11.174 5.603 1.00 89.25 219 THR A N 1
ATOM 1475 C CA . THR A 1 219 ? 6.761 -10.591 5.530 1.00 89.25 219 THR A CA 1
ATOM 1476 C C . THR A 1 219 ? 6.709 -9.311 6.356 1.00 89.25 219 THR A C 1
ATOM 1478 O O . THR A 1 219 ? 7.496 -9.134 7.291 1.00 89.25 219 THR A O 1
ATOM 1481 N N . CYS A 1 220 ? 5.743 -8.437 6.077 1.00 91.00 220 CYS A N 1
ATOM 1482 C CA . CYS A 1 220 ? 5.494 -7.289 6.932 1.00 91.00 220 CYS A CA 1
ATOM 1483 C C . CYS A 1 220 ? 4.681 -7.694 8.165 1.00 91.00 220 CYS A C 1
ATOM 1485 O O . CYS A 1 220 ? 3.456 -7.811 8.120 1.00 91.00 220 CYS A O 1
ATOM 1487 N N . VAL A 1 221 ? 5.361 -7.912 9.290 1.00 89.31 221 VAL A N 1
ATOM 1488 C CA . VAL A 1 221 ? 4.718 -8.347 10.532 1.00 89.31 221 VAL A CA 1
ATOM 1489 C C . VAL A 1 221 ? 4.060 -7.146 11.208 1.00 89.31 221 VAL A C 1
ATOM 1491 O O . VAL A 1 221 ? 4.715 -6.325 11.857 1.00 89.31 221 VAL A O 1
ATOM 1494 N N . GLN A 1 222 ? 2.740 -7.038 11.062 1.00 85.38 222 GLN A N 1
ATOM 1495 C CA . GLN A 1 222 ? 1.929 -6.010 11.711 1.00 85.38 222 GLN A CA 1
ATOM 1496 C C . GLN A 1 222 ? 1.420 -6.512 13.066 1.00 85.38 222 GLN A C 1
ATOM 1498 O O . GLN A 1 222 ? 0.795 -7.567 13.174 1.00 85.38 222 GLN A O 1
ATOM 1503 N N . LYS A 1 223 ? 1.642 -5.735 14.133 1.00 77.31 223 LYS A N 1
ATOM 1504 C CA . LYS A 1 223 ? 0.985 -6.006 15.424 1.00 77.31 223 LYS A CA 1
ATOM 1505 C C . LYS A 1 223 ? -0.526 -5.879 15.258 1.00 77.31 223 LYS A C 1
ATOM 1507 O O . LYS A 1 223 ? -0.981 -5.045 14.484 1.00 77.31 223 LYS A O 1
ATOM 1512 N N . VAL A 1 224 ? -1.303 -6.625 16.046 1.00 68.19 224 VAL A N 1
ATOM 1513 C CA . VAL A 1 224 ? -2.775 -6.586 15.987 1.00 68.19 224 VAL A CA 1
ATOM 1514 C C . VAL A 1 224 ? -3.297 -5.144 16.006 1.00 68.19 224 VAL A C 1
ATOM 1516 O O . VAL A 1 224 ? -3.042 -4.367 16.931 1.00 68.19 224 VAL A O 1
ATOM 1519 N N . GLY A 1 225 ? -4.022 -4.806 14.938 1.00 65.44 225 GLY A N 1
ATOM 1520 C CA . GLY A 1 225 ? -4.619 -3.507 14.641 1.00 65.44 225 GLY A CA 1
ATOM 1521 C C . GLY A 1 225 ? -3.640 -2.397 14.240 1.00 65.44 225 GLY A C 1
ATOM 1522 O O . GLY A 1 225 ? -4.081 -1.264 14.096 1.00 65.44 225 GLY A O 1
ATOM 1523 N N . SER A 1 226 ? -2.336 -2.655 14.174 1.00 76.19 226 SER A N 1
ATOM 1524 C CA . SER A 1 226 ? -1.359 -1.693 13.668 1.00 76.19 226 SER A CA 1
ATOM 1525 C C . SER A 1 226 ? -1.574 -1.518 12.174 1.00 76.19 226 SER A C 1
ATOM 1527 O O . SER A 1 226 ? -1.843 -2.485 11.471 1.00 76.19 226 SER A O 1
ATOM 1529 N N . THR A 1 227 ? -1.425 -0.296 11.684 1.00 72.62 227 THR A N 1
ATOM 1530 C CA . THR A 1 227 ? -1.507 -0.017 10.249 1.00 72.62 227 THR A CA 1
ATOM 1531 C C . THR A 1 227 ? -0.179 -0.265 9.535 1.00 72.62 227 THR A C 1
ATOM 1533 O O . THR A 1 227 ? -0.130 -0.175 8.314 1.00 72.62 227 THR A O 1
ATOM 1536 N N . GLN A 1 228 ? 0.874 -0.566 10.301 1.00 83.00 228 GLN A N 1
ATOM 1537 C CA . GLN A 1 228 ? 2.278 -0.612 9.898 1.00 83.00 228 GLN A CA 1
ATOM 1538 C C . GLN A 1 228 ? 2.996 -1.723 10.679 1.00 83.00 228 GLN A C 1
ATOM 1540 O O . GLN A 1 228 ? 2.558 -2.109 11.773 1.00 83.00 228 GLN A O 1
ATOM 1545 N N . GLY A 1 229 ? 4.082 -2.250 10.129 1.00 89.56 229 GLY A N 1
ATOM 1546 C CA . GLY A 1 229 ? 4.774 -3.426 10.639 1.00 89.56 229 GLY A CA 1
ATOM 1547 C C . GLY A 1 229 ? 6.291 -3.324 10.575 1.00 89.56 229 GLY A C 1
ATOM 1548 O O . GLY A 1 229 ? 6.869 -2.273 10.291 1.00 89.56 229 GLY A O 1
ATOM 1549 N N . VAL A 1 230 ? 6.924 -4.453 10.870 1.00 91.81 230 VAL A N 1
ATOM 1550 C CA . VAL A 1 230 ? 8.369 -4.647 10.758 1.00 91.81 230 VAL A CA 1
ATOM 1551 C C . VAL A 1 230 ? 8.610 -5.865 9.881 1.00 91.81 230 VAL A C 1
ATOM 1553 O O . VAL A 1 230 ? 7.962 -6.895 10.074 1.00 91.81 230 VAL A O 1
ATOM 1556 N N . CYS A 1 231 ? 9.530 -5.764 8.926 1.00 91.81 231 CYS A N 1
ATOM 1557 C CA . CYS A 1 231 ? 9.916 -6.903 8.111 1.00 91.81 231 CYS A CA 1
ATOM 1558 C C . CYS A 1 231 ? 10.507 -7.992 9.001 1.00 91.81 231 CYS A C 1
ATOM 1560 O O . CYS A 1 231 ? 11.434 -7.748 9.774 1.00 91.81 231 CYS A O 1
ATOM 1562 N N . GLY A 1 232 ? 9.982 -9.202 8.906 1.00 90.06 232 GLY A N 1
ATOM 1563 C CA . GLY A 1 232 ? 10.395 -10.312 9.750 1.00 90.06 232 GLY A CA 1
ATOM 1564 C C . GLY A 1 232 ? 10.009 -11.644 9.141 1.00 90.06 232 GLY A C 1
ATOM 1565 O O . GLY A 1 232 ? 9.467 -11.704 8.040 1.00 90.06 232 GLY A O 1
ATOM 1566 N N . ASP A 1 233 ?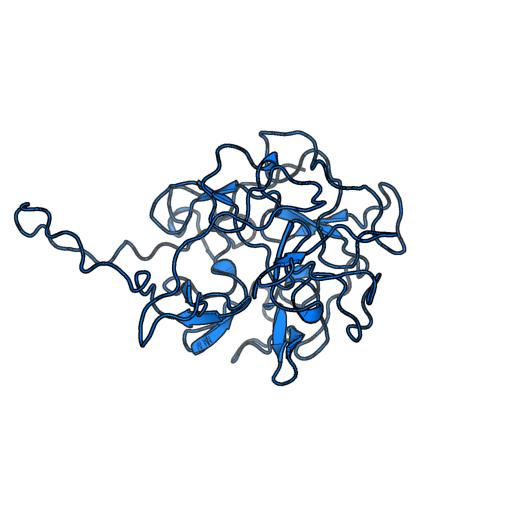 10.305 -12.719 9.858 1.00 84.50 233 ASP A N 1
ATOM 1567 C CA . ASP A 1 233 ? 9.772 -14.028 9.499 1.00 84.50 233 ASP A CA 1
ATOM 1568 C C . ASP A 1 233 ? 8.247 -14.007 9.570 1.00 84.50 233 ASP A C 1
ATOM 1570 O O . ASP A 1 233 ? 7.669 -13.318 10.418 1.00 84.50 233 ASP A O 1
ATOM 1574 N N . ALA A 1 234 ? 7.601 -14.769 8.686 1.00 65.44 234 ALA A N 1
ATOM 1575 C CA . ALA A 1 234 ? 6.175 -15.021 8.790 1.00 65.44 234 ALA A CA 1
ATOM 1576 C C . ALA A 1 234 ? 5.902 -15.718 10.122 1.00 65.44 234 ALA A C 1
ATOM 1578 O O . ALA A 1 234 ? 6.105 -16.920 10.271 1.00 65.44 234 ALA A O 1
ATOM 1579 N N . THR A 1 235 ? 5.489 -14.946 11.122 1.00 56.91 235 THR A N 1
ATOM 1580 C CA . THR A 1 235 ? 4.949 -15.517 12.344 1.00 56.91 235 THR A CA 1
ATOM 1581 C C . THR A 1 235 ? 3.499 -15.883 12.053 1.00 56.91 235 THR A C 1
ATOM 1583 O O . THR A 1 235 ? 2.740 -15.030 11.579 1.00 56.91 235 THR A O 1
ATOM 1586 N N . PRO A 1 236 ? 3.088 -17.140 12.295 1.00 49.00 236 PRO A N 1
ATOM 1587 C CA . PRO A 1 236 ? 1.677 -17.482 12.274 1.00 49.00 236 PRO A CA 1
ATOM 1588 C C . PRO A 1 236 ? 0.916 -16.497 13.170 1.00 49.00 236 PRO A C 1
ATOM 1590 O O . PRO A 1 236 ? 1.459 -16.084 14.206 1.00 49.00 236 PRO A O 1
ATOM 1593 N N . PRO A 1 237 ? -0.324 -16.113 12.814 1.00 43.22 237 PRO A N 1
ATOM 1594 C CA . PRO A 1 237 ? -1.175 -15.367 13.724 1.00 43.22 237 PRO A CA 1
ATOM 1595 C C . PRO A 1 237 ? -1.146 -16.073 15.082 1.00 43.22 237 PRO A C 1
ATOM 1597 O O . PRO A 1 237 ? -1.348 -17.291 15.130 1.00 43.22 237 PRO A O 1
ATOM 1600 N N . PRO A 1 238 ? -0.872 -15.374 16.192 1.00 38.16 238 PRO A N 1
ATOM 1601 C CA . PRO A 1 238 ? -0.939 -16.040 17.473 1.00 38.16 238 PRO A CA 1
ATOM 1602 C C . PRO A 1 238 ? -2.414 -16.418 17.671 1.00 38.16 238 PRO A C 1
ATOM 1604 O O . PRO A 1 238 ? -3.290 -15.573 17.476 1.00 38.16 238 PRO A O 1
ATOM 1607 N N . GLY A 1 239 ? -2.708 -17.687 17.970 1.00 39.28 239 GLY A N 1
ATOM 1608 C CA . GLY A 1 239 ? -4.098 -18.123 18.154 1.00 39.28 239 GLY A CA 1
ATOM 1609 C C . GLY A 1 239 ? -4.414 -19.599 17.950 1.00 39.28 239 GLY A C 1
ATOM 1610 O O . GLY A 1 239 ? -5.432 -20.049 18.461 1.00 39.28 239 GLY A O 1
ATOM 1611 N N . THR A 1 240 ? -3.558 -20.374 17.299 1.00 35.62 240 THR A N 1
ATOM 1612 C CA . THR A 1 240 ? -3.693 -21.833 17.268 1.00 35.62 240 THR A CA 1
ATOM 1613 C C . THR A 1 240 ? -2.297 -22.428 17.280 1.00 35.62 240 THR A C 1
ATOM 1615 O O . THR A 1 240 ? -1.509 -22.132 16.381 1.00 35.62 240 THR A O 1
ATOM 1618 N N . ASP A 1 241 ? -1.991 -23.286 18.256 1.00 34.94 241 ASP A N 1
ATOM 1619 C CA . ASP A 1 241 ? -1.058 -24.376 17.963 1.00 34.94 241 ASP A CA 1
ATOM 1620 C C . ASP A 1 241 ? -1.525 -24.996 16.637 1.00 34.94 241 ASP A C 1
ATOM 1622 O O . ASP A 1 241 ? -2.745 -25.120 16.455 1.00 34.94 241 ASP A O 1
ATOM 1626 N N . PRO A 1 242 ? -0.626 -25.341 15.696 1.00 38.91 242 PRO A N 1
ATOM 1627 C CA . PRO A 1 242 ? -1.034 -26.061 14.500 1.00 38.91 242 PRO A CA 1
ATOM 1628 C C . PRO A 1 242 ? -1.954 -27.195 14.938 1.00 38.91 242 PRO A C 1
ATOM 1630 O O . PRO A 1 242 ? -1.620 -27.924 15.881 1.00 38.91 242 PRO A O 1
ATOM 1633 N N . ALA A 1 243 ? -3.135 -27.310 14.324 1.00 42.03 243 ALA A N 1
ATOM 1634 C CA . ALA A 1 243 ? -3.919 -28.517 14.497 1.00 42.03 243 ALA A CA 1
ATOM 1635 C C . ALA A 1 243 ? -2.952 -29.672 14.222 1.00 42.03 243 ALA A C 1
ATOM 1637 O O . ALA A 1 243 ? -2.320 -29.709 13.167 1.00 42.03 243 ALA A O 1
ATOM 1638 N N . LYS A 1 244 ? -2.734 -30.543 15.215 1.00 36.50 244 LYS A N 1
ATOM 1639 C CA . LYS A 1 244 ? -2.001 -31.782 14.985 1.00 36.50 244 LYS A CA 1
ATOM 1640 C C . LYS A 1 244 ? -2.880 -32.604 14.060 1.00 36.50 244 LYS A C 1
ATOM 1642 O O . LYS A 1 244 ? -3.697 -33.393 14.531 1.00 36.50 244 LYS A O 1
ATOM 1647 N N . ASP A 1 245 ? -2.747 -32.382 12.761 1.00 37.84 245 ASP A N 1
ATOM 1648 C CA . ASP A 1 245 ? -3.212 -33.334 11.778 1.00 37.84 245 ASP A CA 1
ATOM 1649 C C . ASP A 1 245 ? -2.547 -34.655 12.153 1.00 37.84 245 ASP A C 1
ATOM 1651 O O . ASP A 1 245 ? -1.328 -34.744 12.298 1.00 37.84 245 ASP A O 1
ATOM 1655 N N . ALA A 1 246 ? -3.356 -35.687 12.385 1.00 37.47 246 ALA A N 1
ATOM 1656 C CA . ALA A 1 246 ? -2.900 -37.032 12.729 1.00 37.47 246 ALA A CA 1
ATOM 1657 C C . ALA A 1 246 ? -2.209 -37.737 11.538 1.00 37.47 246 ALA A C 1
ATOM 1659 O O . ALA A 1 246 ? -2.244 -38.961 11.421 1.00 37.47 246 ALA A O 1
ATOM 1660 N N . GLY A 1 247 ? -1.612 -36.961 10.631 1.00 38.41 247 GLY A N 1
ATOM 1661 C CA . GLY A 1 247 ? -0.767 -37.423 9.551 1.00 38.41 247 GLY A CA 1
ATOM 1662 C C . GLY A 1 247 ? 0.663 -37.591 10.047 1.00 38.41 247 GLY A C 1
ATOM 1663 O O . GLY A 1 247 ? 1.194 -36.767 10.786 1.00 38.41 247 GLY A O 1
ATOM 1664 N N . THR A 1 248 ? 1.279 -38.695 9.642 1.00 32.06 248 THR A N 1
ATOM 1665 C CA . THR A 1 248 ? 2.714 -38.977 9.754 1.00 32.06 248 THR A CA 1
ATOM 1666 C C . THR A 1 248 ? 3.538 -37.714 9.468 1.00 32.06 248 THR A C 1
ATOM 1668 O O . THR A 1 248 ? 3.179 -37.013 8.522 1.00 32.06 248 THR A O 1
ATOM 1671 N N . PRO A 1 249 ? 4.629 -37.421 10.208 1.00 36.81 249 PRO A N 1
ATOM 1672 C CA . PRO A 1 249 ? 5.466 -36.254 9.949 1.00 36.81 249 PRO A CA 1
ATOM 1673 C C . PRO A 1 249 ? 6.080 -36.357 8.549 1.00 36.81 249 PRO A C 1
ATOM 1675 O O . PRO A 1 249 ? 7.139 -36.950 8.346 1.00 36.81 249 PRO A O 1
ATOM 1678 N N . GLY A 1 250 ? 5.377 -35.802 7.565 1.00 40.12 250 GLY A N 1
ATOM 1679 C CA . GLY A 1 250 ? 5.993 -35.302 6.356 1.00 40.12 250 GLY A CA 1
ATOM 1680 C C . GLY A 1 250 ? 6.912 -34.179 6.798 1.00 40.12 250 GLY A C 1
ATOM 1681 O O . GLY A 1 250 ? 6.558 -33.397 7.674 1.00 40.12 250 GLY A O 1
ATOM 1682 N N . SER A 1 251 ? 8.123 -34.148 6.264 1.00 33.78 251 SER A N 1
ATOM 1683 C CA . SER A 1 251 ? 9.032 -33.028 6.453 1.00 33.78 251 SER A CA 1
ATOM 1684 C C . SER A 1 251 ? 8.274 -31.728 6.183 1.00 33.78 251 SER A C 1
ATOM 1686 O O . SER A 1 251 ? 7.968 -31.455 5.020 1.00 33.78 251 SER A O 1
ATOM 1688 N N . ASP A 1 252 ? 7.985 -30.955 7.232 1.00 37.28 252 ASP A N 1
ATOM 1689 C CA . ASP A 1 252 ? 7.654 -29.535 7.141 1.00 37.28 252 ASP A CA 1
ATOM 1690 C C . ASP A 1 252 ? 8.888 -28.850 6.555 1.00 37.28 252 ASP A C 1
ATOM 1692 O O . ASP A 1 252 ? 9.730 -28.276 7.249 1.00 37.28 252 ASP A O 1
ATOM 1696 N N . ALA A 1 253 ? 9.069 -29.024 5.247 1.00 35.06 253 ALA A N 1
ATOM 1697 C CA . ALA A 1 253 ? 10.004 -28.247 4.483 1.00 35.06 253 ALA A CA 1
ATOM 1698 C C . ALA A 1 253 ? 9.614 -26.788 4.745 1.00 35.06 253 ALA A C 1
ATOM 1700 O O . ALA A 1 253 ? 8.422 -26.467 4.663 1.00 35.06 253 ALA A O 1
ATOM 1701 N N . PRO A 1 254 ? 10.574 -25.908 5.084 1.00 43.25 254 PRO A N 1
ATOM 1702 C CA . PRO A 1 254 ? 10.311 -24.479 5.098 1.00 43.25 254 PRO A CA 1
ATOM 1703 C C . PRO A 1 254 ? 9.554 -24.141 3.818 1.00 43.25 254 PRO A C 1
ATOM 1705 O O . PRO A 1 254 ? 9.958 -24.611 2.747 1.00 43.25 254 PRO A O 1
ATOM 1708 N N . ALA A 1 255 ? 8.444 -23.403 3.938 1.00 46.91 255 ALA A N 1
ATOM 1709 C CA . ALA A 1 255 ? 7.690 -22.955 2.774 1.00 46.91 255 ALA A CA 1
ATOM 1710 C C . ALA A 1 255 ? 8.692 -22.457 1.717 1.00 46.91 255 ALA A C 1
ATOM 1712 O O . ALA A 1 255 ? 9.652 -21.770 2.093 1.00 46.91 255 ALA A O 1
ATOM 1713 N N . PRO A 1 256 ? 8.552 -22.865 0.442 1.00 46.00 256 PRO A N 1
ATOM 1714 C CA . PRO A 1 256 ? 9.522 -22.517 -0.584 1.00 46.00 256 PRO A CA 1
ATOM 1715 C C . PRO A 1 256 ? 9.783 -21.012 -0.529 1.00 46.00 256 PRO A C 1
ATOM 1717 O O . PRO A 1 256 ? 8.842 -20.221 -0.477 1.00 46.00 256 PRO A O 1
ATOM 1720 N N . ILE A 1 257 ? 11.065 -20.634 -0.480 1.00 71.94 257 ILE A N 1
ATOM 1721 C CA . ILE A 1 257 ? 11.505 -19.236 -0.457 1.00 71.94 257 ILE A CA 1
ATOM 1722 C C . ILE A 1 257 ? 11.255 -18.668 -1.857 1.00 71.94 257 ILE A C 1
ATOM 1724 O O . ILE A 1 257 ? 12.163 -18.569 -2.675 1.00 71.94 257 ILE A O 1
ATOM 1728 N N . CYS A 1 258 ? 9.997 -18.378 -2.155 1.00 85.62 258 CYS A N 1
ATOM 1729 C CA . CYS A 1 258 ? 9.582 -17.575 -3.288 1.00 85.62 258 CYS A CA 1
ATOM 1730 C C . CYS A 1 258 ? 9.213 -16.173 -2.788 1.00 85.62 258 CYS A C 1
ATOM 1732 O O . CYS A 1 258 ? 8.878 -15.969 -1.619 1.00 85.62 258 CYS A O 1
ATOM 1734 N N . ALA A 1 259 ? 9.327 -15.191 -3.669 1.00 89.56 259 ALA A N 1
ATOM 1735 C CA . ALA A 1 259 ? 8.913 -13.822 -3.446 1.00 89.56 259 ALA A CA 1
ATOM 1736 C C . ALA A 1 259 ? 7.380 -13.731 -3.501 1.00 89.56 259 ALA A C 1
ATOM 1738 O O . ALA A 1 259 ? 6.736 -14.213 -4.440 1.00 89.56 259 ALA A O 1
ATOM 1739 N N . GLU A 1 260 ? 6.800 -13.122 -2.469 1.00 90.81 260 GLU A N 1
ATOM 1740 C CA . GLU A 1 260 ? 5.362 -12.874 -2.387 1.00 90.81 260 GLU A CA 1
ATOM 1741 C C . GLU A 1 260 ? 4.921 -11.793 -3.383 1.00 90.81 260 GLU A C 1
ATOM 1743 O O . GLU A 1 260 ? 5.744 -11.075 -3.959 1.00 90.81 260 GLU A O 1
ATOM 1748 N N . TYR A 1 261 ? 3.607 -11.635 -3.568 1.00 90.00 261 TYR A N 1
ATOM 1749 C CA . TYR A 1 261 ? 3.070 -10.592 -4.439 1.00 90.00 261 TYR A CA 1
ATOM 1750 C C . TYR A 1 261 ? 3.622 -9.202 -4.053 1.00 90.00 261 TYR A C 1
ATOM 1752 O O . TYR A 1 261 ? 3.604 -8.789 -2.893 1.00 90.00 261 TYR A O 1
ATOM 1760 N N . GLY A 1 262 ? 4.146 -8.483 -5.042 1.00 89.31 262 GLY A N 1
ATOM 1761 C CA . GLY A 1 262 ? 4.773 -7.172 -4.938 1.00 89.31 262 GLY A CA 1
ATOM 1762 C C . GLY A 1 262 ? 6.240 -7.156 -4.501 1.00 89.31 262 GLY A C 1
ATOM 1763 O O . GLY A 1 262 ? 6.890 -6.108 -4.615 1.00 89.31 262 GLY A O 1
ATOM 1764 N N . GLN A 1 263 ? 6.783 -8.278 -4.024 1.00 90.88 263 GLN A N 1
ATOM 1765 C CA . GLN A 1 263 ? 8.195 -8.372 -3.653 1.00 90.88 263 GLN A CA 1
ATOM 1766 C C . GLN A 1 263 ? 9.098 -8.390 -4.881 1.00 90.88 263 GLN A C 1
ATOM 1768 O O . GLN A 1 263 ? 8.671 -8.711 -5.989 1.00 90.88 263 GLN A O 1
ATOM 1773 N N . ILE A 1 264 ? 10.359 -8.009 -4.674 1.00 88.69 264 ILE A N 1
ATOM 1774 C CA . ILE A 1 264 ? 11.340 -7.926 -5.755 1.00 88.69 264 ILE A CA 1
ATOM 1775 C C . ILE A 1 264 ? 11.656 -9.306 -6.344 1.00 88.69 264 ILE A C 1
ATOM 1777 O O . ILE A 1 264 ? 11.752 -10.297 -5.622 1.00 88.69 264 ILE A O 1
ATOM 1781 N N . CYS A 1 265 ? 11.877 -9.349 -7.652 1.00 88.88 265 CYS A N 1
ATOM 1782 C CA . CYS A 1 265 ? 12.245 -10.553 -8.391 1.00 88.88 265 CYS A CA 1
ATOM 1783 C C . CYS A 1 265 ? 13.201 -10.214 -9.537 1.00 88.88 265 CYS A C 1
ATOM 1785 O O . CYS A 1 265 ? 13.312 -9.064 -9.969 1.00 88.88 265 CYS A O 1
ATOM 1787 N N . LYS A 1 266 ? 13.893 -11.233 -10.045 1.00 88.81 266 LYS A N 1
ATOM 1788 C CA . LYS A 1 266 ? 14.697 -11.168 -11.273 1.00 88.81 266 LYS A CA 1
ATOM 1789 C C . LYS A 1 266 ? 14.049 -11.960 -12.400 1.00 88.81 266 LYS A C 1
ATOM 1791 O O . LYS A 1 266 ? 14.169 -11.580 -13.561 1.00 88.81 266 LYS A O 1
ATOM 1796 N N . THR A 1 267 ? 13.388 -13.063 -12.064 1.00 89.62 267 THR A N 1
ATOM 1797 C CA . THR A 1 267 ? 12.703 -13.943 -13.012 1.00 89.62 267 THR A CA 1
ATOM 1798 C C . THR A 1 267 ? 11.358 -14.382 -12.450 1.00 89.62 267 THR A C 1
ATOM 1800 O O . THR A 1 267 ? 11.167 -14.399 -11.237 1.00 89.62 267 THR A O 1
ATOM 1803 N N . SER A 1 268 ? 10.421 -14.784 -13.312 1.00 89.75 268 SER A N 1
ATOM 1804 C CA . SER A 1 268 ? 9.114 -15.286 -12.856 1.00 89.75 268 SER A CA 1
ATOM 1805 C C . SER A 1 268 ? 9.217 -16.565 -12.012 1.00 89.75 268 SER A C 1
ATOM 1807 O O . SER A 1 268 ? 8.287 -16.880 -11.284 1.00 89.75 268 SER A O 1
ATOM 1809 N N . ALA A 1 269 ? 10.343 -17.289 -12.065 1.00 89.50 269 ALA A N 1
ATOM 1810 C CA . ALA A 1 269 ? 10.586 -18.450 -11.206 1.00 89.50 269 ALA A CA 1
ATOM 1811 C C . ALA A 1 269 ? 10.838 -18.065 -9.736 1.00 89.50 269 ALA A C 1
ATOM 1813 O O . ALA A 1 269 ? 10.706 -18.914 -8.859 1.00 89.50 269 ALA A O 1
ATOM 1814 N N . ASP A 1 270 ? 11.175 -16.799 -9.465 1.00 89.19 270 ASP A N 1
ATOM 1815 C CA . ASP A 1 270 ? 11.346 -16.297 -8.101 1.00 89.19 270 ASP A CA 1
ATOM 1816 C C . ASP A 1 270 ? 9.991 -16.114 -7.404 1.00 89.19 270 ASP A C 1
ATOM 1818 O O . ASP A 1 270 ? 9.935 -16.087 -6.181 1.00 89.19 270 ASP A O 1
ATOM 1822 N N . CYS A 1 271 ? 8.901 -15.970 -8.161 1.00 90.88 271 CYS A N 1
ATOM 1823 C CA . CYS A 1 271 ? 7.600 -15.557 -7.655 1.00 90.88 271 CYS A CA 1
ATOM 1824 C C . CYS A 1 271 ? 6.722 -16.733 -7.232 1.00 90.88 271 CYS A C 1
ATOM 1826 O O . CYS A 1 271 ? 6.626 -17.757 -7.912 1.00 90.88 271 CYS A O 1
ATOM 1828 N N . CYS A 1 272 ? 6.019 -16.566 -6.113 1.00 90.00 272 CYS A N 1
ATOM 1829 C CA . CYS A 1 272 ? 5.072 -17.567 -5.645 1.00 90.00 272 CYS A CA 1
ATOM 1830 C C . CYS A 1 272 ? 3.871 -17.713 -6.597 1.00 90.00 272 CYS A C 1
ATOM 1832 O O . CYS A 1 272 ? 3.467 -16.770 -7.278 1.00 90.00 272 CYS A O 1
ATOM 1834 N N . ASN A 1 273 ? 3.250 -18.897 -6.587 1.00 88.25 273 ASN A N 1
ATOM 1835 C CA . ASN A 1 273 ? 1.972 -19.187 -7.256 1.00 88.25 273 ASN A CA 1
ATOM 1836 C C . ASN A 1 273 ? 1.956 -18.963 -8.780 1.00 88.25 273 ASN A C 1
ATOM 1838 O O . ASN A 1 273 ? 0.895 -18.738 -9.354 1.00 88.25 273 ASN A O 1
ATOM 1842 N N . GLY A 1 274 ? 3.118 -19.013 -9.440 1.00 84.75 274 GLY A N 1
ATOM 1843 C CA . GLY A 1 274 ? 3.212 -18.811 -10.891 1.00 84.75 274 GLY A CA 1
ATOM 1844 C C . GLY A 1 274 ? 2.968 -17.367 -11.339 1.00 84.75 274 GLY A C 1
ATOM 1845 O O . GLY A 1 274 ? 2.728 -17.133 -12.522 1.00 84.75 274 GLY A O 1
ATOM 1846 N N . ILE A 1 275 ? 3.029 -16.408 -10.410 1.00 87.81 275 ILE A N 1
ATOM 1847 C CA . ILE A 1 275 ? 2.970 -14.979 -10.718 1.00 87.81 275 ILE A CA 1
ATOM 1848 C C . ILE A 1 275 ? 4.191 -14.579 -11.556 1.00 87.81 275 ILE A C 1
ATOM 1850 O O . ILE A 1 275 ? 5.289 -15.109 -11.390 1.00 87.81 275 ILE A O 1
ATOM 1854 N N . SER A 1 276 ? 4.007 -13.646 -12.489 1.00 89.81 276 SER A N 1
ATOM 1855 C CA . SER A 1 276 ? 5.098 -13.185 -13.347 1.00 89.81 276 SER A CA 1
ATOM 1856 C C . SER A 1 276 ? 5.995 -12.176 -12.633 1.00 89.81 276 SER A C 1
ATOM 1858 O O . SER A 1 276 ? 5.544 -11.390 -11.802 1.00 89.81 276 SER A O 1
ATOM 1860 N N . CYS A 1 277 ? 7.278 -12.161 -12.996 1.00 89.81 277 CYS A N 1
ATOM 1861 C CA . CYS A 1 277 ? 8.173 -11.084 -12.605 1.00 89.81 277 CYS A CA 1
ATOM 1862 C C . CYS A 1 277 ? 8.037 -9.925 -13.594 1.00 89.81 277 CYS A C 1
ATOM 1864 O O . CYS A 1 277 ? 8.599 -9.959 -14.690 1.00 89.81 277 CYS A O 1
ATOM 1866 N N . TRP A 1 278 ? 7.272 -8.907 -13.215 1.00 86.50 278 TRP A N 1
ATOM 1867 C CA . TRP A 1 278 ? 6.976 -7.744 -14.041 1.00 86.50 278 TRP A CA 1
ATOM 1868 C C . TRP A 1 278 ? 7.612 -6.496 -13.433 1.00 86.50 278 TRP A C 1
ATOM 1870 O O . TRP A 1 278 ? 7.443 -6.219 -12.249 1.00 86.50 278 TRP A O 1
ATOM 1880 N N . ASN A 1 279 ? 8.392 -5.753 -14.224 1.00 82.69 279 ASN A N 1
ATOM 1881 C CA . ASN A 1 279 ? 9.139 -4.574 -13.758 1.00 82.69 279 ASN A CA 1
ATOM 1882 C C . ASN A 1 279 ? 9.974 -4.822 -12.480 1.00 82.69 279 ASN A C 1
ATOM 1884 O O . ASN A 1 279 ? 10.135 -3.936 -11.643 1.00 82.69 279 ASN A O 1
ATOM 1888 N N . GLY A 1 280 ? 10.506 -6.041 -12.326 1.00 85.62 280 GLY A N 1
ATOM 1889 C CA . GLY A 1 280 ? 11.305 -6.435 -11.163 1.00 85.62 280 GLY A CA 1
ATOM 1890 C C . GLY A 1 280 ? 10.496 -6.713 -9.891 1.00 85.62 280 GLY A C 1
ATOM 1891 O O . GLY A 1 280 ? 11.093 -6.777 -8.817 1.00 85.62 280 GLY A O 1
A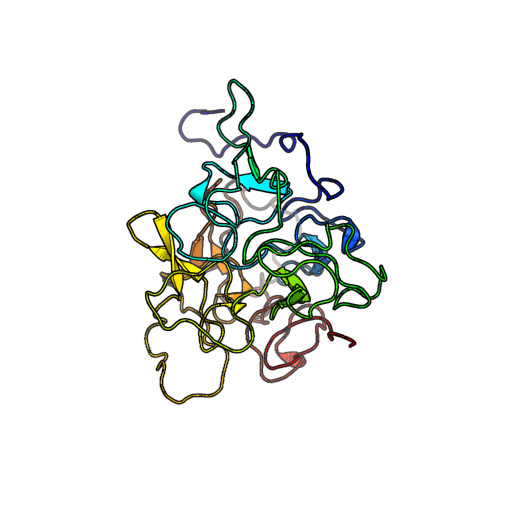TOM 1892 N N . LYS A 1 281 ? 9.168 -6.878 -9.987 1.00 88.12 281 LYS A N 1
ATOM 1893 C CA . LYS A 1 281 ? 8.283 -7.287 -8.887 1.00 88.12 281 LYS A CA 1
ATOM 1894 C C . LYS A 1 281 ? 7.391 -8.470 -9.268 1.00 88.12 281 LYS A C 1
ATOM 1896 O O . LYS A 1 281 ? 6.989 -8.611 -10.420 1.00 88.12 281 LYS A O 1
ATOM 1901 N N . CYS A 1 282 ? 7.067 -9.313 -8.294 1.00 90.44 282 CYS A N 1
ATOM 1902 C CA . CYS A 1 282 ? 6.128 -10.415 -8.472 1.00 90.44 282 CYS A CA 1
ATOM 1903 C C . CYS A 1 282 ? 4.702 -9.886 -8.528 1.00 90.44 282 CYS A C 1
ATOM 1905 O O . CYS A 1 282 ? 4.095 -9.651 -7.491 1.00 90.44 282 CYS A O 1
ATOM 1907 N N . MET A 1 283 ? 4.157 -9.673 -9.716 1.00 87.38 283 MET A N 1
ATOM 1908 C CA . MET A 1 283 ? 2.808 -9.139 -9.856 1.00 87.38 283 MET A CA 1
ATOM 1909 C C . MET A 1 283 ? 2.139 -9.602 -11.143 1.00 87.38 283 MET A C 1
ATOM 1911 O O . MET A 1 283 ? 2.794 -10.089 -12.067 1.00 87.38 283 MET A O 1
ATOM 1915 N N . ASP A 1 284 ? 0.823 -9.431 -11.199 1.00 77.75 284 ASP A N 1
ATOM 1916 C CA . ASP A 1 284 ? 0.087 -9.633 -12.436 1.00 77.75 284 ASP A CA 1
ATOM 1917 C C . ASP A 1 284 ? 0.502 -8.571 -13.462 1.00 77.75 284 ASP A C 1
ATOM 1919 O O . ASP A 1 284 ? 0.831 -7.429 -13.120 1.00 77.75 284 ASP A O 1
ATOM 1923 N N . GLN A 1 285 ? 0.527 -8.959 -14.737 1.00 67.81 285 GLN A N 1
ATOM 1924 C CA . GLN A 1 285 ? 0.902 -8.044 -15.806 1.00 67.81 285 GLN A CA 1
ATOM 1925 C C . GLN A 1 285 ? -0.102 -6.886 -15.862 1.00 67.81 285 GLN A C 1
ATOM 1927 O O . GLN A 1 285 ? -1.294 -7.094 -16.084 1.00 67.81 285 GLN A O 1
ATOM 1932 N N . ILE A 1 286 ? 0.393 -5.655 -15.714 1.00 63.34 286 ILE A N 1
ATOM 1933 C CA . ILE A 1 286 ? -0.414 -4.462 -15.970 1.00 63.34 286 ILE A CA 1
ATOM 1934 C C . ILE A 1 286 ? -0.573 -4.343 -17.486 1.00 63.34 286 ILE A C 1
ATOM 1936 O O . ILE A 1 286 ? 0.394 -4.063 -18.197 1.00 63.34 286 ILE A O 1
ATOM 1940 N N . ILE A 1 287 ? -1.782 -4.588 -17.981 1.00 53.91 287 ILE A N 1
ATOM 1941 C CA . ILE A 1 287 ? -2.150 -4.298 -19.367 1.00 53.91 287 ILE A CA 1
ATOM 1942 C C . ILE A 1 287 ? -2.560 -2.819 -19.408 1.00 53.91 287 ILE A C 1
ATOM 1944 O O . ILE A 1 287 ? -3.391 -2.414 -18.601 1.00 53.91 287 ILE A O 1
ATOM 1948 N N . TYR A 1 288 ? -1.931 -2.030 -20.284 1.00 50.53 288 TYR A N 1
ATOM 1949 C CA . TYR A 1 288 ? -2.273 -0.626 -20.562 1.00 50.53 288 TYR A CA 1
ATOM 1950 C C . TYR A 1 288 ? -2.957 -0.507 -21.922 1.00 50.53 288 TYR A C 1
ATOM 1952 O O . TYR A 1 288 ? -2.537 -1.249 -22.843 1.00 50.53 288 TYR A O 1
#

pLDDT: mean 79.72, std 16.81, range [32.06, 95.62]

Foldseek 3Di:
DDDPPDDDDDDDAADDAFLALLQEAFAFDDFQRNAQLSDWADDDQPRGTGRFAAFAAGAFNYKDQFQLRHAQDAPQPWFNHPQWTFDADPPGRIGGTHDGPAFATFSYAAWAAQWLTPPGRIRSHAQGYGVDHHPNVQFDQDLQGGTGRHPVPPAADEFPHAHRGLRNHQLSAGQAQDPVGTTTRHPAVPDDSPDDNHNDAHEFFAKTQFQLNHAQQWTFDADVSRSIGGTDHPDDDPDDDPPPPVDDDDPPDPSPRARERNHFDDALVSHHPSAGCDRRGRHRDIDD

Secondary structure (DSSP, 8-state):
---TT-PPPP-PPPP---SS-SB-TT-B-SSGGGBTTS-EEE-GGG--EEEPPPSSSBPTTSEESSGGGBTT-TTS-STTTT---EEPPTT-S-EEEPPPSSSBPTTSB---SS-S-TT-SS-SS-SEETTEESSSS-EEE-TTS-EEE-TTTT--BPTTSB-SSGGGBGGG--EEE-TTS-EEE---TT--TTT--SPPPBPTTSEESSGGGBPTT-EEEEPTT-S-EEEE--PPPTT------SS----------PBPTTSB-SSGGGBGGG--EETTEE------

Sequence (288 aa):
MKGATGLGTCAPAPKGATYCSDGLDGTVCEACNSCCSRLCAPYAATGVRVCQPASGCRVNGDLCRKNSDCCGAAGTGLPGEGNVECEIQPGKAIGICRNPRSCNPQGNVCHIKDYACTDTSSSSARNNCCGATGNSGVCQVDNLGVPRCNGLGTNCRIAGETCASSNDCCNQAPCVPDAAGILRCYAVPGGSDGGVPGPICVPKGGSCSINADCCPGATCVQKVGSTQGVCGDATPPPGTDPAKDAGTPGSDAPAPICAEYGQICKTSADCCNGISCWNGKCMDQIIY

Radius of gyration: 18.4 Å; chains: 1; bounding box: 42×58×50 Å